Protein AF-A0AAU9WSI0-F1 (afdb_monomer)

Solvent-accessible surface area (backbone atoms only — not comparable to full-atom values): 12166 Å² total; per-residue (Å²): 135,87,62,70,48,33,40,44,35,42,26,40,16,12,36,28,76,71,55,95,61,91,94,54,92,32,68,66,32,18,22,2,7,27,40,29,28,35,43,75,50,60,86,68,52,50,42,41,36,36,59,6,25,37,6,35,54,41,93,90,38,64,55,23,16,7,0,14,4,9,26,40,35,25,38,77,86,71,47,74,46,38,22,18,2,0,5,3,5,22,18,55,43,56,65,90,55,75,32,12,16,9,25,67,46,50,45,16,22,26,20,42,36,88,70,66,32,44,27,9,55,95,22,26,20,2,32,40,65,35,71,46,4,0,0,0,0,1,2,36,74,28,49,14,31,55,18,43,59,98,60,97,65,48,4,24,22,0,26,4,52,78,68,69,11,42,32,5,50,62,39,17,2,36,25,2,0,0,0,18,15,67,91,71,32,1,6,0,0,0,0,14,29,0,0,0,0,5,3,31,64,50,77,63,14,14,0,0,0,0,0,6,42,72,76,36,47,86,66,52,71,40,50,48,44,95,53,78,37,50,28,48,75,46,75,49,72,73,84,86,70,78,89,70,88,79,81,67,87,55,80,50,81,54,95,90,54,78,49,39,52,49,57,57,74,80,83,80,79,79,79,85,74,84,80,91,131

Secondary structure (DSSP, 8-state):
-------------B-------TT-S----PPPPEEEEE----TT--EEEE------B-SS-TTBBPPPPPEEEEETTS-EEEEEPPPPPEES-SS--GGGSPPSSSSPP--B-SS-----STTPPP---STTPPPPPP-SSSPPPPPP-SSS---PPPPPGGGT-PPPTTTPPTTTPPPPPTTT-SPPPPPSSSPPPPPPSSSSEEPPPPP-EE-SEEEEEESS----B-------PPS----PPP-----EEPTTS-EEEE---------------

pLDDT: mean 72.71, std 23.63, range [22.66, 98.0]

Mean predicted aligned error: 11.78 Å

Foldseek 3Di:
DFDFFFFFWFWFQFFQDADDDPDAPDTTFAGKKTKGFTGGDDAQWKKKKAWKWAFYAFPVDRQWTWWIAKIFIAGPVRHTAKIIWIFWIWHQARDDDLQRWEAQALFWGQWFAVVTFGWDDPQQWGEEDEEQWAWWFHGQPAWTHWHDYPDDWTRFWFGHVVRQQHATPDGAIRNRTTHHTPPRAWYTWMYINIIWYTHGRDNTIITGIHYIDHPHHPMDMDIRDPDDTITDTDGDGDDDDPDDDDPDQDWDQDPPHGMTITGDDDDDDPDPDDDDD

Organism: NCBI:txid46732

Radius of gyration: 19.81 Å; Cα contacts (8 Å, |Δi|>4): 1250; chains: 1; bounding box: 53×43×70 Å

Sequence (277 aa):
MDCATHWRIQNRSNRSLRGYGEDSIIKNGGRGARMIGNFILTKDEIIHILVGQEGKKGKKNLKSAGGGGGTFVVRRNNTPLIIAGGGGGIKNMLEQHPGCDASINTTGNAGNNSPLGSGGIEGQGGLTNGVNSGGGGGGFHNNGHNATNSGKVKGEGGSGYLQGGKGGGFVGGFGGGGGLHFSNKGPGGGGGYTGGSGGANDDISCGGGGGSFNNGTNQQNECCYNSAGHGWILCSLPEPLRRYRYEDILIYRYTGGIFWRFLLRYLILPNLQEYFF

Structure (mmCIF, N/CA/C/O backbone):
data_AF-A0AAU9WSI0-F1
#
_entry.id   AF-A0AAU9WSI0-F1
#
loop_
_atom_site.group_PDB
_atom_site.id
_atom_site.type_symbol
_atom_site.label_atom_id
_atom_site.label_alt_id
_atom_site.label_comp_id
_atom_site.label_asym_id
_atom_site.label_entity_id
_atom_site.label_seq_id
_atom_site.pdbx_PDB_ins_code
_atom_site.Cartn_x
_atom_site.Cartn_y
_atom_site.Cartn_z
_atom_site.occupancy
_atom_site.B_iso_or_equiv
_atom_site.auth_seq_id
_atom_site.auth_comp_id
_atom_site.auth_asym_id
_atom_site.auth_atom_id
_atom_site.pdbx_PDB_model_num
ATOM 1 N N . MET A 1 1 ? -20.777 1.090 31.004 1.00 25.22 1 MET A N 1
ATOM 2 C CA . MET A 1 1 ? -19.926 -0.105 30.832 1.00 25.22 1 MET A CA 1
ATOM 3 C C . MET A 1 1 ? -19.024 0.176 29.650 1.00 25.22 1 MET A C 1
ATOM 5 O O . MET A 1 1 ? -19.501 0.137 28.523 1.00 25.22 1 MET A O 1
ATOM 9 N N . ASP A 1 2 ? -17.771 0.531 29.918 1.00 22.66 2 ASP A N 1
ATOM 10 C CA . ASP A 1 2 ? -16.770 0.777 28.881 1.00 22.66 2 ASP A CA 1
ATOM 11 C C . ASP A 1 2 ? -16.095 -0.549 28.533 1.00 22.66 2 ASP A C 1
ATOM 13 O O . ASP A 1 2 ? -15.274 -1.070 29.285 1.00 22.66 2 ASP A O 1
ATOM 17 N N . CYS A 1 3 ? -16.478 -1.144 27.407 1.00 24.44 3 CYS A N 1
ATOM 18 C CA . CYS A 1 3 ? -15.786 -2.311 26.876 1.00 24.44 3 CYS A CA 1
ATOM 19 C C . CYS A 1 3 ? -14.641 -1.828 25.978 1.00 24.44 3 CYS A C 1
ATOM 21 O O . CYS A 1 3 ? -14.849 -1.516 24.812 1.00 24.44 3 CYS A O 1
ATOM 23 N N . ALA A 1 4 ? -13.420 -1.764 26.508 1.00 28.06 4 ALA A N 1
ATOM 24 C CA . ALA A 1 4 ? -12.230 -1.515 25.699 1.00 28.06 4 ALA A CA 1
ATOM 25 C C . ALA A 1 4 ? -11.823 -2.799 24.948 1.00 28.06 4 ALA A C 1
ATOM 27 O O . ALA A 1 4 ? -11.097 -3.643 25.472 1.00 28.06 4 ALA A O 1
ATOM 28 N N . THR A 1 5 ? -12.293 -2.986 23.712 1.00 33.19 5 THR A N 1
ATOM 29 C CA . THR A 1 5 ? -11.752 -4.024 22.817 1.00 33.19 5 THR A CA 1
ATOM 30 C C . THR A 1 5 ? -10.449 -3.545 22.196 1.00 33.19 5 THR A C 1
ATOM 32 O O . THR A 1 5 ? -10.496 -2.757 21.260 1.00 33.19 5 THR A O 1
ATOM 35 N N . HIS A 1 6 ? -9.301 -4.033 22.656 1.00 37.91 6 HIS A N 1
ATOM 36 C CA . HIS A 1 6 ? -8.021 -3.749 22.007 1.00 37.91 6 HIS A CA 1
ATOM 37 C C . HIS A 1 6 ? -7.872 -4.533 20.687 1.00 37.91 6 HIS A C 1
ATOM 39 O O . HIS A 1 6 ? -8.210 -5.711 20.621 1.00 37.91 6 HIS A O 1
ATOM 45 N N . TRP A 1 7 ? -7.373 -3.888 19.622 1.00 31.52 7 TRP A N 1
ATOM 46 C CA . TRP A 1 7 ? -7.234 -4.490 18.286 1.00 31.52 7 TRP A CA 1
ATOM 47 C C . TRP A 1 7 ? -5.774 -4.596 17.868 1.00 31.52 7 TRP A C 1
ATOM 49 O O . TRP A 1 7 ? -5.214 -3.653 17.325 1.00 31.52 7 TRP A O 1
ATOM 59 N N . ARG A 1 8 ? -5.165 -5.773 18.026 1.00 33.34 8 ARG A N 1
ATOM 60 C CA . ARG A 1 8 ? -3.784 -6.013 17.584 1.00 33.34 8 ARG A CA 1
ATOM 61 C C . ARG A 1 8 ? -3.671 -6.272 16.080 1.00 33.34 8 ARG A C 1
ATOM 63 O O . ARG A 1 8 ? -3.317 -7.373 15.673 1.00 33.34 8 ARG A O 1
ATOM 70 N N . ILE A 1 9 ? -3.916 -5.270 15.249 1.00 35.50 9 ILE A N 1
ATOM 71 C CA . ILE A 1 9 ? -3.770 -5.420 13.795 1.00 35.50 9 ILE A CA 1
ATOM 72 C C . ILE A 1 9 ? -2.287 -5.653 13.463 1.00 35.50 9 ILE A C 1
ATOM 74 O O . ILE A 1 9 ? -1.405 -5.112 14.116 1.00 35.50 9 ILE A O 1
ATOM 78 N N . GLN A 1 10 ? -1.996 -6.552 12.523 1.00 33.53 10 GLN A N 1
ATOM 79 C CA . GLN A 1 10 ? -0.633 -6.858 12.084 1.00 33.53 10 GLN A CA 1
ATOM 80 C C . GLN A 1 10 ? -0.646 -7.018 10.573 1.00 33.53 10 GLN A C 1
ATOM 82 O O . GLN A 1 10 ? -0.883 -8.111 10.076 1.00 33.53 10 GLN A O 1
ATOM 87 N N . ASN A 1 11 ? -0.368 -5.956 9.825 1.00 33.88 11 ASN A N 1
ATOM 88 C CA . ASN A 1 11 ? -0.139 -6.126 8.398 1.00 33.88 11 ASN A CA 1
ATOM 89 C C . ASN A 1 11 ? 1.245 -6.772 8.191 1.00 33.88 11 ASN A C 1
ATOM 91 O O . ASN A 1 11 ? 2.261 -6.161 8.509 1.00 33.88 11 ASN A O 1
ATOM 95 N N . ARG A 1 12 ? 1.312 -8.001 7.665 1.00 39.56 12 ARG A N 1
ATOM 96 C CA . ARG A 1 12 ? 2.507 -8.462 6.929 1.00 39.56 12 ARG A CA 1
ATOM 97 C C . ARG A 1 12 ? 2.264 -8.115 5.469 1.00 39.56 12 ARG A C 1
ATOM 99 O O . ARG A 1 12 ? 1.808 -8.951 4.708 1.00 39.56 12 ARG A O 1
ATOM 106 N N . SER A 1 13 ? 2.499 -6.877 5.076 1.00 32.50 13 SER A N 1
ATOM 107 C CA . SER A 1 13 ? 2.570 -6.573 3.649 1.00 32.50 13 SER A CA 1
ATOM 108 C C . SER A 1 13 ? 3.966 -6.970 3.186 1.00 32.50 13 SER A C 1
ATOM 110 O O . SER A 1 13 ? 4.935 -6.456 3.742 1.00 32.50 13 SER A O 1
ATOM 112 N N . ASN A 1 14 ? 4.120 -7.934 2.269 1.00 39.75 14 ASN A N 1
ATOM 113 C CA . ASN A 1 14 ? 5.463 -8.261 1.800 1.00 39.75 14 ASN A CA 1
ATOM 114 C C . ASN A 1 14 ? 5.584 -9.087 0.519 1.00 39.75 14 ASN A C 1
ATOM 116 O O . ASN A 1 14 ? 4.785 -9.968 0.234 1.00 39.75 14 ASN A O 1
ATOM 120 N N . ARG A 1 15 ? 6.754 -8.909 -0.110 1.00 37.72 15 ARG A N 1
ATOM 121 C CA . ARG A 1 15 ? 7.290 -9.570 -1.312 1.00 37.72 15 ARG A CA 1
ATOM 122 C C . ARG A 1 15 ? 6.514 -9.309 -2.597 1.00 37.72 15 ARG A C 1
ATOM 124 O O . ARG A 1 15 ? 5.392 -9.739 -2.748 1.00 37.72 15 ARG A O 1
ATOM 131 N N . SER A 1 16 ? 7.215 -8.817 -3.614 1.00 32.31 16 SER A N 1
ATOM 132 C CA . SER A 1 16 ? 7.015 -9.378 -4.952 1.00 32.31 16 SER A CA 1
ATOM 133 C C . SER A 1 16 ? 7.877 -10.643 -5.090 1.00 32.31 16 SER A C 1
ATOM 135 O O . SER A 1 16 ? 9.082 -10.614 -4.829 1.00 32.31 16 SER A O 1
ATOM 137 N N . LEU A 1 17 ? 7.271 -11.793 -5.400 1.00 33.19 17 LEU A N 1
ATOM 138 C CA . LEU A 1 17 ? 7.888 -13.126 -5.288 1.00 33.19 17 LEU A CA 1
ATOM 139 C C . LEU A 1 17 ? 8.879 -13.489 -6.413 1.00 33.19 17 LEU A C 1
ATOM 141 O O . LEU A 1 17 ? 8.464 -13.711 -7.540 1.00 33.19 17 LEU A O 1
ATOM 145 N N . ARG A 1 18 ? 10.168 -13.643 -6.049 1.00 31.59 18 ARG A N 1
ATOM 146 C CA . ARG A 1 18 ? 11.207 -14.608 -6.524 1.00 31.59 18 ARG A CA 1
ATOM 147 C C . ARG A 1 18 ? 11.538 -14.715 -8.015 1.00 31.59 18 ARG A C 1
ATOM 149 O O . ARG A 1 18 ? 10.704 -14.996 -8.861 1.00 31.59 18 ARG A O 1
ATOM 156 N N . GLY A 1 19 ? 12.785 -14.406 -8.364 1.00 29.72 19 GLY A N 1
ATOM 157 C CA . GLY A 1 19 ? 13.346 -14.575 -9.705 1.00 29.72 19 GLY A CA 1
ATOM 158 C C . GLY A 1 19 ? 14.610 -15.390 -9.535 1.00 29.72 19 GLY A C 1
ATOM 159 O O . GLY A 1 19 ? 15.471 -14.998 -8.751 1.00 29.72 19 GLY A O 1
ATOM 160 N N . TYR A 1 20 ? 14.670 -16.549 -10.177 1.00 31.88 20 TYR A N 1
ATOM 161 C CA . TYR A 1 20 ? 15.921 -17.276 -10.304 1.00 31.88 20 TYR A CA 1
ATOM 162 C C . TYR A 1 20 ? 16.778 -16.539 -11.333 1.00 31.88 20 TYR A C 1
ATOM 164 O O . TYR A 1 20 ? 16.345 -16.288 -12.456 1.00 31.88 20 TYR A O 1
ATOM 172 N N . GLY A 1 21 ? 17.958 -16.144 -10.884 1.00 31.64 21 GLY A N 1
ATOM 173 C CA . GLY A 1 21 ? 19.071 -15.625 -11.655 1.00 31.64 21 GLY A CA 1
ATOM 174 C C . GLY A 1 21 ? 20.268 -15.732 -10.724 1.00 31.64 21 GLY A C 1
ATOM 175 O O . GLY A 1 21 ? 20.229 -15.171 -9.624 1.00 31.64 21 GLY A O 1
ATOM 176 N N . GLU A 1 22 ? 21.240 -16.553 -11.104 1.00 35.00 22 GLU A N 1
ATOM 177 C CA . GLU A 1 22 ? 22.555 -16.589 -10.469 1.00 35.00 22 GLU A CA 1
ATOM 178 C C . GLU A 1 22 ? 23.096 -15.142 -10.412 1.00 35.00 22 GLU A C 1
ATOM 180 O O . GLU A 1 22 ? 22.828 -14.340 -11.307 1.00 35.00 22 GLU A O 1
ATOM 185 N N . ASP A 1 23 ? 23.741 -14.788 -9.299 1.00 35.47 23 ASP A N 1
ATOM 186 C CA . ASP A 1 23 ? 24.490 -13.533 -9.085 1.00 35.47 23 ASP A CA 1
ATOM 187 C C . ASP A 1 23 ? 23.764 -12.258 -8.596 1.00 35.47 23 ASP A C 1
ATOM 189 O O . ASP A 1 23 ? 24.295 -11.160 -8.728 1.00 35.47 23 ASP A O 1
ATOM 193 N N . SER A 1 24 ? 22.609 -12.347 -7.919 1.00 35.53 24 SER A N 1
ATOM 194 C CA . SER A 1 24 ? 22.076 -11.200 -7.140 1.00 35.53 24 SER A CA 1
ATOM 195 C C . SER A 1 24 ? 21.839 -11.543 -5.665 1.00 35.53 24 SER A C 1
ATOM 197 O O . SER A 1 24 ? 21.075 -12.452 -5.321 1.00 35.53 24 SER A O 1
ATOM 199 N N . ILE A 1 25 ? 22.520 -10.806 -4.780 1.00 39.56 25 ILE A N 1
ATOM 200 C CA . ILE A 1 25 ? 22.520 -11.012 -3.322 1.00 39.56 25 ILE A CA 1
ATOM 201 C C . ILE A 1 25 ? 21.231 -10.449 -2.682 1.00 39.56 25 ILE A C 1
ATOM 203 O O . ILE A 1 25 ? 20.829 -10.920 -1.617 1.00 39.56 25 ILE A O 1
ATOM 207 N N . ILE A 1 26 ? 20.479 -9.565 -3.362 1.00 45.97 26 ILE A N 1
ATOM 208 C CA . ILE A 1 26 ? 19.154 -9.093 -2.912 1.00 45.97 26 ILE A CA 1
ATOM 209 C C . ILE A 1 26 ? 18.047 -9.461 -3.913 1.00 45.97 26 ILE A C 1
ATOM 211 O O . ILE A 1 26 ? 18.008 -9.014 -5.050 1.00 45.97 26 ILE A O 1
ATOM 215 N N . LYS A 1 27 ? 17.125 -10.328 -3.464 1.00 52.38 27 LYS A N 1
ATOM 216 C CA . LYS A 1 27 ? 16.109 -11.014 -4.296 1.00 52.38 27 LYS A CA 1
ATOM 217 C C . LYS A 1 27 ? 14.672 -10.491 -4.129 1.00 52.38 27 LYS A C 1
ATOM 219 O O . LYS A 1 27 ? 13.739 -11.148 -4.602 1.00 52.38 27 LYS A O 1
ATOM 224 N N . ASN A 1 28 ? 14.451 -9.387 -3.409 1.00 64.81 28 ASN A N 1
ATOM 225 C CA . ASN A 1 28 ? 13.117 -9.003 -2.927 1.00 64.81 28 ASN A CA 1
ATOM 226 C C . ASN A 1 28 ? 12.724 -7.567 -3.301 1.00 64.81 28 ASN A C 1
ATOM 228 O O . ASN A 1 28 ? 13.567 -6.685 -3.403 1.00 64.81 28 ASN A O 1
ATOM 232 N N . GLY A 1 29 ? 11.414 -7.361 -3.485 1.00 76.19 29 GLY A N 1
ATOM 233 C CA . GLY A 1 29 ? 10.817 -6.030 -3.579 1.00 76.19 29 GLY A CA 1
ATOM 234 C C . GLY A 1 29 ? 10.889 -5.247 -2.265 1.00 76.19 29 GLY A C 1
ATOM 235 O O . GLY A 1 29 ? 11.328 -5.776 -1.242 1.00 76.19 29 GLY A O 1
ATOM 236 N N . GLY A 1 30 ? 10.393 -4.011 -2.283 1.00 86.62 30 GLY A N 1
ATOM 237 C CA . GLY A 1 30 ? 10.164 -3.233 -1.073 1.00 86.62 30 GLY A CA 1
ATOM 238 C C . GLY A 1 30 ? 9.329 -4.006 -0.054 1.00 86.62 30 GLY A C 1
ATOM 239 O O . GLY A 1 30 ? 8.414 -4.759 -0.409 1.00 86.62 30 GLY A O 1
ATOM 240 N N . ARG A 1 31 ? 9.663 -3.838 1.220 1.00 87.00 31 ARG A N 1
ATOM 241 C CA . ARG A 1 31 ? 8.999 -4.494 2.345 1.00 87.00 31 ARG A CA 1
ATOM 242 C C . ARG A 1 31 ? 7.848 -3.644 2.863 1.00 87.00 31 ARG A C 1
ATOM 244 O O . ARG A 1 31 ? 7.941 -2.423 2.852 1.00 87.00 31 ARG A O 1
ATOM 251 N N . GLY A 1 32 ? 6.765 -4.258 3.322 1.00 87.12 32 GLY A N 1
ATOM 252 C CA . GLY A 1 32 ? 5.660 -3.524 3.940 1.00 87.12 32 GLY A CA 1
ATOM 253 C C . GLY A 1 32 ? 5.901 -3.194 5.411 1.00 87.12 32 GLY A C 1
ATOM 254 O O . GLY A 1 32 ? 6.866 -3.648 6.030 1.00 87.12 32 GLY A O 1
ATOM 255 N N . ALA A 1 33 ? 4.999 -2.396 5.977 1.00 88.25 33 ALA A N 1
ATOM 256 C CA . ALA A 1 33 ? 5.041 -2.003 7.381 1.00 88.25 33 ALA A CA 1
ATOM 257 C C . ALA A 1 33 ? 4.171 -2.926 8.238 1.00 88.25 33 ALA A C 1
ATOM 259 O O . ALA A 1 33 ? 3.131 -3.416 7.790 1.00 88.25 33 ALA A O 1
ATOM 260 N N . ARG A 1 34 ? 4.568 -3.103 9.498 1.00 85.75 34 ARG A N 1
ATOM 261 C CA . ARG A 1 34 ? 3.787 -3.748 10.552 1.00 85.75 34 ARG A CA 1
ATOM 262 C C . ARG A 1 34 ? 3.400 -2.683 11.570 1.00 85.75 34 ARG A C 1
ATOM 264 O O . ARG A 1 34 ? 4.261 -2.104 12.220 1.00 85.75 34 ARG A O 1
ATOM 271 N N . MET A 1 35 ? 2.102 -2.443 11.713 1.00 83.75 35 MET A N 1
ATOM 272 C CA . MET A 1 35 ? 1.561 -1.437 12.631 1.00 83.75 35 MET A CA 1
ATOM 273 C C . MET A 1 35 ? 0.715 -2.144 13.672 1.00 83.75 35 MET A C 1
ATOM 275 O O . MET A 1 35 ? -0.192 -2.873 13.284 1.00 83.75 35 MET A O 1
ATOM 279 N N . ILE A 1 36 ? 0.995 -1.922 14.953 1.00 82.25 36 ILE A N 1
ATOM 280 C CA . ILE A 1 36 ? 0.223 -2.454 16.080 1.00 82.25 36 ILE A CA 1
ATOM 281 C C . ILE A 1 36 ? -0.223 -1.284 16.942 1.00 82.25 36 ILE A C 1
ATOM 283 O O . ILE A 1 36 ? 0.580 -0.405 17.239 1.00 82.25 36 ILE A O 1
ATOM 287 N N . GLY A 1 37 ? -1.474 -1.291 17.385 1.00 81.25 37 GLY A N 1
ATOM 288 C CA . GLY A 1 37 ? -1.989 -0.318 18.337 1.00 81.25 37 GLY A CA 1
ATOM 289 C C . GLY A 1 37 ? -3.170 -0.876 19.114 1.00 81.25 37 GLY A C 1
ATOM 290 O O . GLY A 1 37 ? -3.724 -1.917 18.780 1.00 81.25 37 GLY A O 1
ATOM 291 N N . ASN A 1 38 ? -3.548 -0.164 20.157 1.00 78.75 38 ASN A N 1
ATOM 292 C CA . ASN A 1 38 ? -4.674 -0.458 21.017 1.00 78.75 38 ASN A CA 1
ATOM 293 C C . ASN A 1 38 ? -5.808 0.517 20.691 1.00 78.75 38 ASN A C 1
ATOM 295 O O . ASN A 1 38 ? -5.595 1.723 20.612 1.00 78.75 38 ASN A O 1
ATOM 299 N N . PHE A 1 39 ? -7.016 -0.005 20.498 1.00 80.81 39 PHE A N 1
ATOM 300 C CA . PHE A 1 39 ? -8.184 0.779 20.100 1.00 80.81 39 PHE A CA 1
ATOM 301 C C . PHE A 1 39 ? -9.311 0.550 21.097 1.00 80.81 39 PHE A C 1
ATOM 303 O O . PHE A 1 39 ? -9.318 -0.458 21.791 1.00 80.81 39 PHE A O 1
ATOM 310 N N . ILE A 1 40 ? -10.247 1.487 21.178 1.00 80.06 40 ILE A N 1
ATOM 311 C CA . ILE A 1 40 ? -11.506 1.312 21.900 1.00 80.06 40 ILE A CA 1
ATOM 312 C C . ILE A 1 40 ? -12.585 1.279 20.830 1.00 80.06 40 ILE A C 1
ATOM 314 O O . ILE A 1 40 ? -12.687 2.234 20.054 1.00 80.06 40 ILE A O 1
ATOM 318 N N . LEU A 1 41 ? -13.343 0.184 20.775 1.00 75.88 41 LEU A N 1
ATOM 319 C CA . LEU A 1 41 ? -14.527 0.092 19.932 1.00 75.88 41 LEU A CA 1
ATOM 320 C C . LEU A 1 41 ? -15.760 -0.118 20.789 1.00 75.88 41 LEU A C 1
ATOM 322 O O . LEU A 1 41 ? -15.698 -0.733 21.854 1.00 75.88 41 LEU A O 1
ATOM 326 N N . THR A 1 42 ? -16.888 0.363 20.295 1.00 77.56 42 THR A N 1
ATOM 327 C CA . THR A 1 42 ? -18.176 0.137 20.936 1.00 77.56 42 THR A CA 1
ATOM 328 C C . THR A 1 42 ? -18.837 -1.128 20.397 1.00 77.56 42 THR A C 1
ATOM 330 O O . THR A 1 42 ? -18.543 -1.622 19.305 1.00 77.56 42 THR A O 1
ATOM 333 N N . LYS A 1 43 ? -19.737 -1.701 21.201 1.00 73.81 43 LYS A N 1
ATOM 334 C CA . LYS A 1 43 ? -20.575 -2.818 20.760 1.00 73.81 43 LYS A CA 1
ATOM 335 C C . LYS A 1 43 ? -21.335 -2.421 19.487 1.00 73.81 43 LYS A C 1
ATOM 337 O O . LYS A 1 43 ? -21.803 -1.292 19.375 1.00 73.81 43 LYS A O 1
ATOM 342 N N . ASP A 1 44 ? -21.443 -3.366 18.552 1.00 77.19 44 ASP A N 1
ATOM 343 C CA . ASP A 1 44 ? -22.093 -3.192 17.248 1.00 77.19 44 ASP A CA 1
ATOM 344 C C . ASP A 1 44 ? -21.437 -2.128 16.327 1.00 77.19 44 ASP A C 1
ATOM 346 O O . ASP A 1 44 ? -21.973 -1.818 15.258 1.00 77.19 44 ASP A O 1
ATOM 350 N N . GLU A 1 45 ? -20.249 -1.608 16.676 1.00 79.31 45 GLU A N 1
ATOM 351 C CA . GLU A 1 45 ? -19.465 -0.737 15.795 1.00 79.31 45 GLU A CA 1
ATOM 352 C C . GLU A 1 45 ? -19.040 -1.488 14.523 1.00 79.31 45 GLU A C 1
ATOM 354 O O . GLU A 1 45 ? -18.516 -2.604 14.567 1.00 79.31 45 GLU A O 1
ATOM 359 N N . ILE A 1 46 ? -19.259 -0.863 13.361 1.00 81.69 46 ILE A N 1
ATOM 360 C CA . ILE A 1 46 ? -18.913 -1.447 12.061 1.00 81.69 46 ILE A CA 1
ATOM 361 C C . ILE A 1 46 ? -17.513 -0.997 11.651 1.00 81.69 46 ILE A C 1
ATOM 363 O O . ILE A 1 46 ? -17.271 0.190 11.403 1.00 81.69 46 ILE A O 1
ATOM 367 N N . ILE A 1 47 ? -16.633 -1.983 11.484 1.00 84.38 47 ILE A N 1
ATOM 368 C CA . ILE A 1 47 ? -15.277 -1.813 10.969 1.00 84.38 47 ILE A CA 1
ATOM 369 C C . ILE A 1 47 ? -15.178 -2.396 9.559 1.00 84.38 47 ILE A C 1
ATOM 371 O O . ILE A 1 47 ? -15.585 -3.532 9.297 1.00 84.38 47 ILE A O 1
ATOM 375 N N . HIS A 1 48 ? -14.625 -1.600 8.651 1.00 86.44 48 HIS A N 1
ATOM 376 C CA . HIS A 1 48 ? -14.263 -1.998 7.303 1.00 86.44 48 HIS A CA 1
ATOM 377 C C . HIS A 1 48 ? -12.804 -2.422 7.266 1.00 86.44 48 HIS A C 1
ATOM 379 O O . HIS A 1 48 ? -11.919 -1.725 7.772 1.00 86.44 48 HIS A O 1
ATOM 385 N N . ILE A 1 49 ? -12.569 -3.564 6.631 1.00 85.81 49 ILE A N 1
ATOM 386 C CA . ILE A 1 49 ? -11.233 -4.100 6.445 1.00 85.81 49 ILE A CA 1
ATOM 387 C C . ILE A 1 49 ? -10.974 -4.331 4.964 1.00 85.81 49 ILE A C 1
ATOM 389 O O . ILE A 1 49 ? -11.750 -5.000 4.275 1.00 85.81 49 ILE A O 1
ATOM 393 N N . LEU A 1 50 ? -9.827 -3.830 4.514 1.00 88.19 50 LEU A N 1
ATOM 394 C CA . LEU A 1 50 ? -9.253 -4.114 3.208 1.00 88.19 50 LEU A CA 1
ATOM 395 C C . LEU A 1 50 ? -7.868 -4.711 3.425 1.00 88.19 50 LEU A C 1
ATOM 397 O O . LEU A 1 50 ? -7.007 -4.076 4.027 1.00 88.19 50 LEU A O 1
ATOM 401 N N . VAL A 1 51 ? -7.655 -5.930 2.937 1.00 87.62 51 VAL A N 1
ATOM 402 C CA . VAL A 1 51 ? -6.380 -6.636 3.096 1.00 87.62 51 VAL A CA 1
ATOM 403 C C . VAL A 1 51 ? -5.542 -6.489 1.836 1.00 87.62 51 VAL A C 1
ATOM 405 O O . VAL A 1 5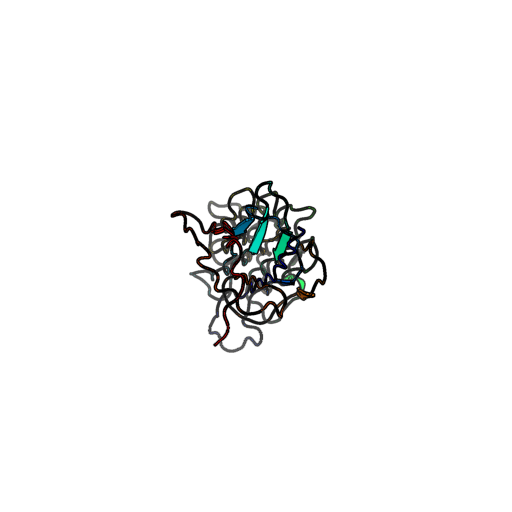1 ? -5.946 -6.949 0.769 1.00 87.62 51 VAL A O 1
ATOM 408 N N . GLY A 1 52 ? -4.378 -5.855 1.970 1.00 86.88 52 GLY A N 1
ATOM 409 C CA . GLY A 1 52 ? -3.456 -5.633 0.866 1.00 86.88 52 GLY A CA 1
ATOM 410 C C . GLY A 1 52 ? -2.881 -6.942 0.329 1.00 86.88 52 GLY A C 1
ATOM 411 O O . GLY A 1 52 ? -2.592 -7.868 1.082 1.00 86.88 52 GLY A O 1
ATOM 412 N N . GLN A 1 53 ? -2.693 -7.034 -0.981 1.00 85.75 53 GLN A N 1
ATOM 413 C CA . GLN A 1 53 ? -2.022 -8.154 -1.631 1.00 85.75 53 GLN A CA 1
ATOM 414 C C . GLN A 1 53 ? -0.619 -7.754 -2.085 1.00 85.75 53 GLN A C 1
ATOM 416 O O . GLN A 1 53 ? -0.354 -6.589 -2.391 1.00 85.75 53 GLN A O 1
ATOM 421 N N . GLU A 1 54 ? 0.265 -8.747 -2.192 1.00 82.88 54 GLU A N 1
ATOM 422 C CA . GLU A 1 54 ? 1.537 -8.586 -2.888 1.00 82.88 54 GLU A CA 1
ATOM 423 C C . GLU A 1 54 ? 1.358 -8.127 -4.343 1.00 82.88 54 GLU A C 1
ATOM 425 O O . GLU A 1 54 ? 0.440 -8.551 -5.054 1.00 82.88 54 GLU A O 1
ATOM 430 N N . GLY A 1 55 ? 2.277 -7.270 -4.792 1.00 82.56 55 GLY A N 1
ATOM 431 C CA . GLY A 1 55 ? 2.450 -6.965 -6.207 1.00 82.56 55 GLY A CA 1
ATOM 432 C C . GLY A 1 55 ? 3.123 -8.138 -6.915 1.00 82.56 55 GLY A C 1
ATOM 433 O O . GLY A 1 55 ? 4.039 -8.767 -6.377 1.00 82.56 55 GLY A O 1
ATOM 434 N N . LYS A 1 56 ? 2.694 -8.459 -8.137 1.00 82.62 56 LYS A N 1
ATOM 435 C CA . LYS A 1 56 ? 3.250 -9.606 -8.877 1.00 82.62 56 LYS A CA 1
ATOM 436 C C . LYS A 1 56 ? 4.440 -9.185 -9.736 1.00 82.62 56 LYS A C 1
ATOM 438 O O . LYS A 1 56 ? 4.831 -8.021 -9.789 1.00 82.62 56 LYS A O 1
ATOM 443 N N . LYS A 1 57 ? 5.033 -10.158 -10.414 1.00 77.88 57 LYS A N 1
ATOM 444 C CA . LYS A 1 57 ? 6.134 -9.930 -11.346 1.00 77.88 57 LYS A CA 1
ATOM 445 C C . LYS A 1 57 ? 5.658 -9.648 -12.753 1.00 77.88 57 LYS A 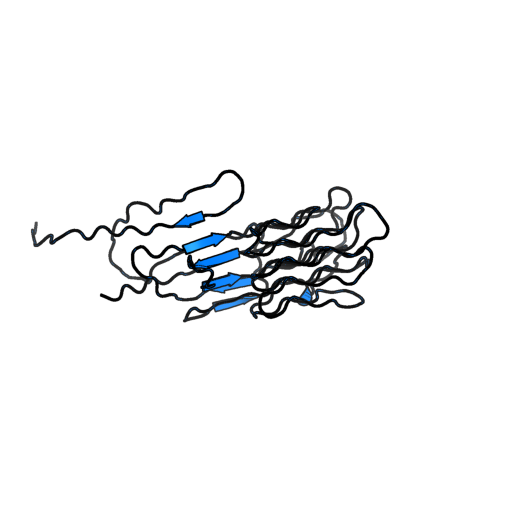C 1
ATOM 447 O O . LYS A 1 57 ? 4.616 -10.148 -13.177 1.00 77.88 57 LYS A O 1
ATOM 452 N N . GLY A 1 58 ? 6.471 -8.909 -13.500 1.00 72.38 58 GLY A N 1
ATOM 453 C CA . GLY A 1 58 ? 6.311 -8.797 -14.941 1.00 72.38 58 GLY A CA 1
ATOM 454 C C . GLY A 1 58 ? 6.369 -10.175 -15.607 1.00 72.38 58 GLY A C 1
ATOM 455 O O . GLY A 1 58 ? 7.267 -10.969 -15.342 1.00 72.38 58 GLY A O 1
ATOM 456 N N . LYS A 1 59 ? 5.417 -10.466 -16.502 1.00 67.38 59 LYS A N 1
ATOM 457 C CA . LYS A 1 59 ? 5.362 -11.752 -17.226 1.00 67.38 59 LYS A CA 1
ATOM 458 C C . LYS A 1 59 ? 6.525 -11.948 -18.210 1.00 67.38 59 LYS A C 1
ATOM 460 O O . LYS A 1 59 ? 6.869 -13.082 -18.509 1.00 67.38 59 LYS A O 1
ATOM 465 N N . LYS A 1 60 ? 7.089 -10.855 -18.743 1.00 65.38 60 LYS A N 1
ATOM 466 C CA . LYS A 1 60 ? 8.162 -10.878 -19.756 1.00 65.38 60 LYS A CA 1
ATOM 467 C C . LYS A 1 60 ? 9.570 -10.761 -19.163 1.00 65.38 60 LYS A C 1
ATOM 469 O O . LYS A 1 60 ? 10.519 -11.195 -19.797 1.00 65.38 60 LYS A O 1
ATOM 474 N N . ASN A 1 61 ? 9.714 -10.176 -17.975 1.00 63.91 61 ASN A N 1
ATOM 475 C CA . ASN A 1 61 ? 10.977 -10.106 -17.249 1.00 63.91 61 ASN A CA 1
ATOM 476 C C . ASN A 1 61 ? 10.701 -10.271 -15.752 1.00 63.91 61 ASN A C 1
ATOM 478 O O . ASN A 1 61 ? 9.999 -9.465 -15.140 1.00 63.91 61 ASN A O 1
ATOM 482 N N . LEU A 1 62 ? 11.285 -11.317 -15.169 1.00 66.06 62 LEU A N 1
ATOM 483 C CA . LEU A 1 62 ? 11.122 -11.677 -13.760 1.00 66.06 62 LEU A CA 1
ATOM 484 C C . LEU A 1 62 ? 11.897 -10.753 -12.807 1.00 66.06 62 LEU A C 1
ATOM 486 O O . LEU A 1 62 ? 11.801 -10.927 -11.588 1.00 66.06 62 LEU A O 1
ATOM 490 N N . LYS A 1 63 ? 12.661 -9.792 -13.340 1.00 74.94 63 LYS A N 1
ATOM 491 C CA . LYS A 1 63 ? 13.434 -8.804 -12.579 1.00 74.94 63 LYS A CA 1
ATOM 492 C C . LYS A 1 63 ? 12.673 -7.500 -12.311 1.00 74.94 63 LYS A C 1
ATOM 494 O O . LYS A 1 63 ? 13.214 -6.637 -11.626 1.00 74.94 63 LYS A O 1
ATOM 499 N N . SER A 1 64 ? 11.435 -7.370 -12.805 1.00 82.12 64 SER A N 1
ATOM 500 C CA . SER A 1 64 ? 10.565 -6.212 -12.558 1.00 82.12 64 SER A CA 1
ATOM 501 C C . SER A 1 64 ? 9.269 -6.598 -11.841 1.00 82.12 64 SER A C 1
ATOM 503 O O . SER A 1 64 ? 8.700 -7.665 -12.096 1.00 82.12 64 SER A O 1
ATOM 505 N N . ALA A 1 65 ? 8.775 -5.717 -10.973 1.00 87.12 65 ALA A N 1
ATOM 506 C CA . ALA A 1 65 ? 7.592 -5.953 -10.150 1.00 87.12 65 ALA A CA 1
ATOM 507 C C . ALA A 1 65 ? 6.716 -4.705 -9.961 1.00 87.12 65 ALA A C 1
ATOM 509 O O . ALA A 1 65 ? 7.206 -3.575 -9.945 1.00 87.12 65 ALA A O 1
ATOM 510 N N . GLY A 1 66 ? 5.416 -4.936 -9.771 1.00 90.00 66 GLY A N 1
ATOM 511 C CA . GLY A 1 66 ? 4.480 -3.928 -9.267 1.00 90.00 66 GLY A CA 1
ATOM 512 C C . GLY A 1 66 ? 4.603 -3.755 -7.751 1.00 90.00 66 GLY A C 1
ATOM 513 O O . GLY A 1 66 ? 5.178 -4.606 -7.066 1.00 90.00 66 GLY A O 1
ATOM 514 N N . GLY A 1 67 ? 4.058 -2.660 -7.228 1.00 92.19 67 GLY A N 1
ATOM 515 C CA . GLY A 1 67 ? 4.032 -2.400 -5.790 1.00 92.19 67 GLY A CA 1
ATOM 516 C C . GLY A 1 67 ? 3.001 -3.262 -5.062 1.00 92.19 67 GLY A C 1
ATOM 517 O O . GLY A 1 67 ? 1.969 -3.638 -5.627 1.00 92.19 67 GLY A O 1
ATOM 518 N N . GLY A 1 68 ? 3.276 -3.580 -3.798 1.00 92.06 68 GLY A N 1
ATOM 519 C CA . GLY A 1 68 ? 2.306 -4.197 -2.893 1.00 92.06 68 GLY A CA 1
ATOM 520 C C . GLY A 1 68 ? 1.262 -3.186 -2.423 1.00 92.06 68 GLY A C 1
ATOM 521 O O . GLY A 1 68 ? 1.532 -1.986 -2.352 1.00 92.06 68 GLY A O 1
ATOM 522 N N . GLY A 1 69 ? 0.058 -3.653 -2.104 1.00 92.81 69 GLY A N 1
ATOM 523 C CA . GLY A 1 69 ? -0.977 -2.784 -1.547 1.00 92.81 69 GLY A CA 1
ATOM 524 C C . GLY A 1 69 ? -0.918 -2.665 -0.025 1.00 92.81 69 GLY A C 1
ATOM 525 O O . GLY A 1 69 ? -0.372 -3.522 0.672 1.00 92.81 69 GLY A O 1
ATOM 526 N N . GLY A 1 70 ? -1.504 -1.585 0.485 1.00 92.12 70 GLY A N 1
ATOM 527 C CA . GLY A 1 70 ? -1.697 -1.365 1.912 1.00 92.12 70 GLY A CA 1
ATOM 528 C C . GLY A 1 70 ? -2.836 -2.212 2.481 1.00 92.12 70 GLY A C 1
ATOM 529 O O . GLY A 1 70 ? -3.739 -2.639 1.760 1.00 92.12 70 GLY A O 1
ATOM 530 N N . THR A 1 71 ? -2.807 -2.429 3.794 1.00 90.19 71 THR A N 1
ATOM 531 C CA . THR A 1 71 ? -3.917 -3.040 4.546 1.00 90.19 71 THR A CA 1
ATOM 532 C C . THR A 1 71 ? -4.531 -1.986 5.442 1.00 90.19 71 THR A C 1
ATOM 534 O O . THR A 1 71 ? -3.810 -1.275 6.143 1.00 90.19 71 THR A O 1
ATOM 537 N N . PHE A 1 72 ? -5.856 -1.906 5.423 1.00 91.69 72 PHE A N 1
ATOM 538 C CA . PHE A 1 72 ? -6.629 -0.826 6.012 1.00 91.69 72 PHE A CA 1
ATOM 539 C C . PHE A 1 72 ? -7.634 -1.386 7.007 1.00 91.69 72 PHE A C 1
ATOM 541 O O . PHE A 1 72 ? -8.375 -2.320 6.688 1.00 91.69 72 PHE A O 1
ATOM 548 N N . VAL A 1 73 ? -7.691 -0.767 8.182 1.00 90.06 73 VAL A N 1
ATOM 549 C CA . VAL A 1 73 ? -8.775 -0.933 9.148 1.00 90.06 73 VAL A CA 1
ATOM 550 C C . VAL A 1 73 ? -9.356 0.434 9.439 1.00 90.06 73 VAL A C 1
ATOM 552 O O . VAL A 1 73 ? -8.672 1.341 9.923 1.00 90.06 73 VAL A O 1
ATOM 555 N N . VAL A 1 74 ? -10.623 0.593 9.086 1.00 91.31 74 VAL A N 1
ATOM 556 C CA . VAL A 1 74 ? -11.272 1.897 8.981 1.00 91.31 74 VAL A CA 1
ATOM 557 C C . VAL A 1 74 ? -12.676 1.776 9.546 1.00 91.31 74 VAL A C 1
ATOM 559 O O . VAL A 1 74 ? -13.374 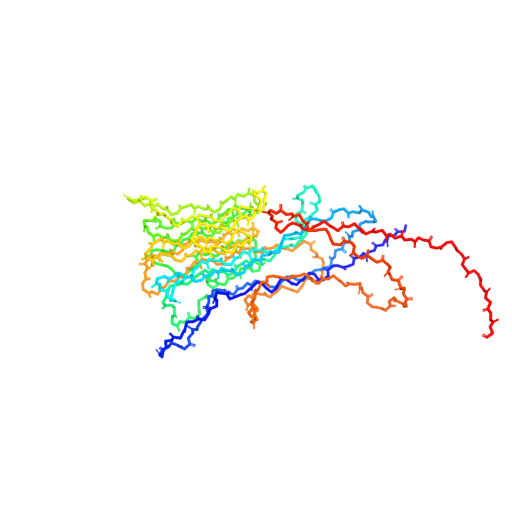0.794 9.300 1.00 91.31 74 VAL A O 1
ATOM 562 N N . ARG A 1 75 ? -13.117 2.776 10.300 1.00 90.69 75 ARG A N 1
ATOM 563 C CA . ARG A 1 75 ? -14.508 2.861 10.748 1.00 90.69 75 ARG A CA 1
ATOM 564 C C . ARG A 1 75 ? -15.447 3.094 9.564 1.00 90.69 75 ARG A C 1
ATOM 566 O O . ARG A 1 75 ? -15.045 3.613 8.522 1.00 90.69 75 ARG A O 1
ATOM 573 N N . ARG A 1 76 ? -16.732 2.780 9.742 1.00 90.19 76 ARG A N 1
ATOM 574 C CA . ARG A 1 76 ? -17.778 2.985 8.720 1.00 90.19 76 ARG A CA 1
ATOM 575 C C . ARG A 1 76 ? -17.815 4.402 8.129 1.00 90.19 76 ARG A C 1
ATOM 577 O O . ARG A 1 76 ? -18.138 4.555 6.958 1.00 90.19 76 ARG A O 1
ATOM 584 N N . ASN A 1 77 ? -17.493 5.422 8.920 1.00 92.19 77 ASN A N 1
ATOM 585 C CA . ASN A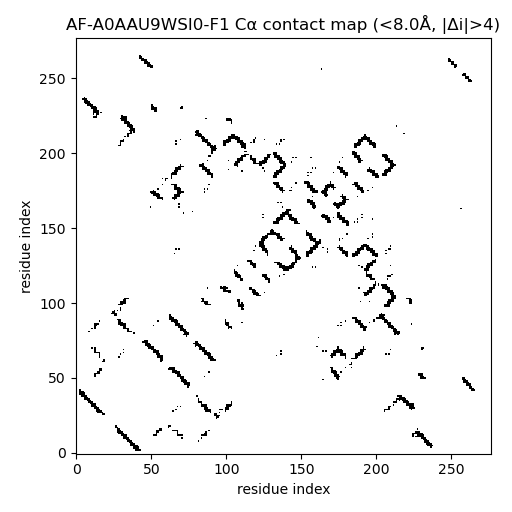 1 77 ? -17.463 6.830 8.512 1.00 92.19 77 ASN A CA 1
ATOM 586 C C . ASN A 1 77 ? -16.150 7.242 7.811 1.00 92.19 77 ASN A C 1
ATOM 588 O O . ASN A 1 77 ? -15.830 8.426 7.771 1.00 92.19 77 ASN A O 1
ATOM 592 N N . ASN A 1 78 ? -15.368 6.283 7.305 1.00 93.38 78 ASN A N 1
ATOM 593 C CA . ASN A 1 78 ? -14.062 6.509 6.685 1.00 93.38 78 ASN A CA 1
ATOM 594 C C . ASN A 1 78 ? -13.021 7.153 7.617 1.00 93.38 78 ASN A C 1
ATOM 596 O O . ASN A 1 78 ? -12.076 7.778 7.151 1.00 93.38 78 ASN A O 1
ATOM 600 N N . THR A 1 79 ? -13.149 6.988 8.936 1.00 94.56 79 THR A N 1
ATOM 601 C CA . THR A 1 79 ? -12.078 7.363 9.868 1.00 94.56 79 THR A CA 1
ATOM 602 C C . THR A 1 79 ? -11.075 6.211 9.997 1.00 94.56 79 THR A C 1
ATOM 604 O O . THR A 1 79 ? -11.460 5.135 10.474 1.00 94.56 79 THR A O 1
ATOM 607 N N . PRO A 1 80 ? -9.804 6.383 9.586 1.00 93.88 80 PRO A N 1
ATOM 608 C CA . PRO A 1 80 ? -8.804 5.330 9.704 1.00 93.88 80 PRO A CA 1
ATOM 609 C C . PRO A 1 80 ? -8.488 5.045 11.178 1.00 93.88 80 PRO A C 1
ATOM 611 O O . PRO A 1 80 ? -8.312 5.962 11.979 1.00 93.88 80 PRO A O 1
ATOM 614 N N . LEU A 1 81 ? -8.420 3.763 11.539 1.00 90.44 81 LEU A N 1
ATOM 615 C CA . LEU A 1 81 ? -7.897 3.319 12.835 1.00 90.44 81 LEU A CA 1
ATOM 616 C C . LEU A 1 81 ? -6.401 3.065 12.711 1.00 90.44 81 LEU A C 1
ATOM 618 O O . LEU A 1 81 ? -5.581 3.656 13.413 1.00 90.44 81 LEU A O 1
ATOM 622 N N . ILE A 1 82 ? -6.064 2.189 11.769 1.00 91.81 82 ILE A N 1
ATOM 623 C CA . ILE A 1 82 ? -4.701 1.766 11.502 1.00 91.81 82 ILE A CA 1
ATOM 624 C C . ILE A 1 82 ? -4.591 1.281 10.064 1.00 91.81 82 ILE A C 1
ATOM 626 O O . ILE A 1 82 ? -5.471 0.601 9.530 1.00 91.81 82 ILE A O 1
ATOM 630 N N . ILE A 1 83 ? -3.503 1.673 9.424 1.00 94.44 83 ILE A N 1
ATOM 631 C CA . ILE A 1 83 ? -3.181 1.355 8.044 1.00 94.44 83 ILE A CA 1
ATOM 632 C C . ILE A 1 83 ? -1.698 1.042 8.014 1.00 94.44 83 ILE A C 1
ATOM 634 O O . ILE A 1 83 ? -0.901 1.832 8.514 1.00 94.44 83 ILE A O 1
ATOM 638 N N . ALA A 1 84 ? -1.316 -0.073 7.405 1.00 92.62 84 ALA A N 1
ATOM 639 C CA . ALA A 1 84 ? 0.093 -0.323 7.139 1.00 92.62 84 ALA A CA 1
ATOM 640 C C . ALA A 1 84 ? 0.380 -0.273 5.645 1.00 92.62 84 ALA A C 1
ATOM 642 O O . ALA A 1 84 ? -0.324 -0.909 4.852 1.00 92.62 84 ALA A O 1
ATOM 643 N N . GLY A 1 85 ? 1.439 0.451 5.301 1.00 94.44 85 GLY A N 1
ATOM 644 C CA . GLY A 1 85 ? 1.894 0.651 3.938 1.00 94.44 85 GLY A CA 1
ATOM 645 C C . GLY A 1 85 ? 2.385 -0.627 3.252 1.00 94.44 85 GLY A C 1
ATOM 646 O O . GLY A 1 85 ? 2.944 -1.548 3.856 1.00 94.44 85 GLY A O 1
ATOM 647 N N . GLY A 1 86 ? 2.162 -0.644 1.946 1.00 92.69 86 GLY A N 1
ATOM 648 C CA . GLY A 1 86 ? 2.691 -1.552 0.945 1.00 92.69 86 GLY A CA 1
ATOM 649 C C . GLY A 1 86 ? 4.146 -1.247 0.608 1.00 92.69 86 GLY A C 1
ATOM 650 O O . GLY A 1 86 ? 4.530 -0.083 0.537 1.00 92.69 86 GLY A O 1
ATOM 651 N N . GLY A 1 87 ? 4.954 -2.274 0.360 1.00 91.75 87 GLY A N 1
ATOM 652 C CA . GLY A 1 87 ? 6.287 -2.079 -0.209 1.00 91.75 87 GLY A CA 1
ATOM 653 C C . GLY A 1 87 ? 6.235 -1.724 -1.700 1.00 91.75 87 GLY A C 1
ATOM 654 O O . GLY A 1 87 ? 5.331 -2.156 -2.421 1.00 91.75 87 GLY A O 1
ATOM 655 N N . GLY A 1 88 ? 7.203 -0.945 -2.172 1.00 91.69 88 GLY A N 1
ATOM 656 C CA . GLY A 1 88 ? 7.369 -0.615 -3.584 1.00 91.69 88 GLY A CA 1
ATOM 657 C C . GLY A 1 88 ? 7.859 -1.797 -4.426 1.00 91.69 88 GLY A C 1
ATOM 658 O O . GLY A 1 88 ? 8.512 -2.726 -3.946 1.00 91.69 88 GLY A O 1
ATOM 659 N N . GLY A 1 89 ? 7.536 -1.771 -5.714 1.00 90.00 89 GLY A N 1
ATOM 660 C CA . GLY A 1 89 ? 8.068 -2.692 -6.711 1.00 90.00 89 GLY A CA 1
ATOM 661 C C . GLY A 1 89 ? 9.542 -2.414 -7.001 1.00 90.00 89 GLY A C 1
ATOM 662 O O . GLY A 1 89 ? 10.083 -1.377 -6.624 1.00 90.00 89 GLY A O 1
ATOM 663 N N . ILE A 1 90 ? 10.195 -3.321 -7.722 1.00 87.38 90 ILE A N 1
ATOM 664 C CA . ILE A 1 90 ? 11.626 -3.230 -8.047 1.00 87.38 90 ILE A CA 1
ATOM 665 C C . ILE A 1 90 ? 11.883 -3.462 -9.529 1.00 87.38 90 ILE A C 1
ATOM 667 O O . ILE A 1 90 ? 11.077 -4.119 -10.189 1.00 87.38 90 ILE A O 1
ATOM 671 N N . LYS A 1 91 ? 13.016 -2.966 -10.024 1.00 85.62 91 LYS A N 1
ATOM 672 C CA . LYS A 1 91 ? 13.620 -3.315 -11.308 1.00 85.62 91 LYS A CA 1
ATOM 673 C C . LYS A 1 91 ? 15.107 -3.589 -11.086 1.00 85.62 91 LYS A C 1
ATOM 675 O O . LYS A 1 91 ? 15.828 -2.696 -10.657 1.00 85.62 91 LYS A O 1
ATOM 680 N N . ASN A 1 92 ? 15.539 -4.822 -11.379 1.00 78.81 92 ASN A N 1
ATOM 681 C CA . ASN A 1 92 ? 16.957 -5.228 -11.410 1.00 78.81 92 ASN A CA 1
ATOM 682 C C . ASN A 1 92 ? 17.753 -4.876 -10.126 1.00 78.81 92 ASN A C 1
ATOM 684 O O . ASN A 1 92 ? 18.960 -4.666 -10.163 1.00 78.81 92 ASN A O 1
ATOM 688 N N . MET A 1 93 ? 17.071 -4.816 -8.981 1.00 75.25 93 MET A N 1
ATOM 689 C CA . MET A 1 93 ? 17.677 -4.412 -7.715 1.00 75.25 93 MET A CA 1
ATOM 690 C C . MET A 1 93 ? 18.729 -5.416 -7.244 1.00 75.25 93 MET A C 1
ATOM 692 O O . MET A 1 93 ? 18.453 -6.612 -7.164 1.00 75.25 93 MET A O 1
ATOM 696 N N . LEU A 1 94 ? 19.917 -4.901 -6.924 1.00 70.81 94 LEU A N 1
ATOM 697 C CA . LEU A 1 94 ? 21.046 -5.667 -6.388 1.00 70.81 94 LEU A CA 1
ATOM 698 C C . LEU A 1 94 ? 21.183 -5.509 -4.873 1.00 70.81 94 LEU A C 1
ATOM 700 O O . LEU A 1 94 ? 21.720 -6.402 -4.219 1.00 70.81 94 LEU A O 1
ATOM 704 N N . GLU A 1 95 ? 20.646 -4.414 -4.327 1.00 74.12 95 GLU A N 1
ATOM 705 C CA . GLU A 1 95 ? 20.665 -4.078 -2.907 1.00 74.12 95 GLU A CA 1
ATOM 706 C C . GLU A 1 95 ? 19.291 -3.589 -2.424 1.00 74.12 95 GLU A C 1
ATOM 708 O O . GLU A 1 95 ? 18.465 -3.157 -3.223 1.00 74.12 95 GLU A O 1
ATOM 713 N N . GLN A 1 96 ? 19.012 -3.663 -1.119 1.00 79.25 96 GLN A N 1
ATOM 714 C CA . GLN A 1 96 ? 17.765 -3.167 -0.538 1.00 79.25 96 GLN A CA 1
ATOM 715 C C . GLN A 1 96 ? 17.914 -1.676 -0.248 1.00 79.25 96 GLN A C 1
ATOM 717 O O . GLN A 1 96 ? 18.782 -1.290 0.531 1.00 79.25 96 GLN A O 1
ATOM 722 N N . HIS A 1 97 ? 17.014 -0.852 -0.783 1.00 85.69 97 HIS A N 1
ATOM 723 C CA . HIS A 1 97 ? 16.974 0.567 -0.440 1.00 85.69 97 HIS A CA 1
ATOM 724 C C . HIS A 1 97 ? 15.793 0.871 0.495 1.00 85.69 97 HIS A C 1
ATOM 726 O O . HIS A 1 97 ? 14.661 0.489 0.183 1.00 85.69 97 HIS A O 1
ATOM 732 N N . PRO A 1 98 ? 16.010 1.606 1.604 1.00 86.62 98 PRO A N 1
ATOM 733 C CA . PRO A 1 98 ? 14.943 1.982 2.536 1.00 86.62 98 PRO A CA 1
ATOM 734 C C . PRO A 1 98 ? 13.786 2.733 1.871 1.00 86.62 98 PRO A C 1
ATOM 736 O O . PRO A 1 98 ? 12.637 2.570 2.266 1.00 86.62 98 PRO A O 1
ATOM 739 N N . GLY A 1 99 ? 14.069 3.503 0.814 1.00 90.19 99 GLY A N 1
ATOM 740 C CA . GLY A 1 99 ? 13.044 4.201 0.038 1.00 90.19 99 GLY A CA 1
ATOM 741 C C . GLY A 1 99 ? 12.040 3.264 -0.642 1.00 90.19 99 GLY A C 1
ATOM 742 O O . GLY A 1 99 ? 10.913 3.678 -0.897 1.00 90.19 99 GLY A O 1
ATOM 743 N N . CYS A 1 100 ? 12.407 2.007 -0.909 1.00 90.25 100 CYS A N 1
ATOM 744 C CA . CYS A 1 100 ? 11.495 1.013 -1.477 1.00 90.25 100 CYS A CA 1
ATOM 745 C C . CYS A 1 100 ? 10.538 0.438 -0.434 1.00 90.25 100 CYS A C 1
ATOM 747 O O . CYS A 1 100 ? 9.462 -0.053 -0.772 1.00 90.25 100 CYS A O 1
ATOM 749 N N . ASP A 1 101 ? 10.942 0.443 0.831 1.00 91.25 101 ASP A N 1
ATOM 750 C CA . ASP A 1 101 ? 10.141 -0.113 1.903 1.00 91.25 101 ASP A CA 1
ATOM 751 C C . ASP A 1 101 ? 9.021 0.853 2.299 1.00 91.25 101 ASP A C 1
ATOM 753 O O . ASP A 1 101 ? 9.088 2.056 2.046 1.00 91.25 101 ASP A O 1
ATOM 757 N N . ALA A 1 102 ? 7.964 0.326 2.904 1.00 91.50 102 ALA A N 1
ATOM 758 C CA . ALA A 1 102 ? 6.889 1.119 3.467 1.00 91.50 102 ALA A CA 1
ATOM 759 C C . ALA A 1 102 ? 7.390 1.968 4.637 1.00 91.50 102 ALA A C 1
ATOM 761 O O . ALA A 1 102 ? 8.215 1.543 5.451 1.00 91.50 102 ALA A O 1
ATOM 762 N N . SER A 1 103 ? 6.818 3.157 4.750 1.00 93.50 103 SER A N 1
ATOM 763 C CA . SER A 1 103 ? 7.077 4.085 5.840 1.00 93.50 103 SER A CA 1
ATOM 764 C C . SER A 1 103 ? 6.143 3.785 7.011 1.00 93.50 103 SER A C 1
ATOM 766 O O . SER A 1 103 ? 4.959 3.515 6.809 1.00 93.50 103 SER A O 1
ATOM 768 N N . ILE A 1 104 ? 6.654 3.844 8.245 1.00 92.56 104 ILE A N 1
ATOM 769 C CA . ILE A 1 104 ? 5.810 3.840 9.460 1.00 92.56 104 ILE A CA 1
ATOM 770 C C . ILE A 1 104 ? 5.114 5.187 9.686 1.00 92.56 104 ILE A C 1
ATOM 772 O O . ILE A 1 104 ? 4.175 5.261 10.474 1.00 92.56 104 ILE A O 1
ATOM 776 N N . ASN A 1 105 ? 5.554 6.230 8.981 1.00 94.56 105 ASN A N 1
ATOM 777 C CA . ASN A 1 105 ? 4.965 7.560 9.026 1.00 94.56 105 ASN A CA 1
ATOM 778 C C . ASN A 1 105 ? 3.855 7.695 7.981 1.00 94.56 105 ASN A C 1
ATOM 780 O O . ASN A 1 105 ? 3.731 6.887 7.061 1.00 94.56 105 ASN A O 1
ATOM 784 N N . THR A 1 106 ? 3.091 8.778 8.084 1.00 95.50 106 THR A N 1
ATOM 785 C CA . THR A 1 106 ? 1.972 9.092 7.187 1.00 95.50 106 THR A CA 1
ATOM 786 C C . THR A 1 106 ? 2.381 9.456 5.768 1.00 95.50 106 THR A C 1
ATOM 788 O O . THR A 1 106 ? 1.522 9.473 4.890 1.00 95.50 106 THR A O 1
ATOM 791 N N . THR A 1 107 ? 3.660 9.709 5.515 1.00 95.50 107 THR A N 1
ATOM 792 C CA . THR A 1 107 ? 4.187 10.060 4.193 1.00 95.50 107 THR A CA 1
ATOM 793 C C . THR A 1 107 ? 4.793 8.838 3.512 1.00 95.50 107 THR A C 1
ATOM 795 O O . THR A 1 107 ? 5.562 8.094 4.128 1.00 95.50 107 THR A O 1
ATOM 798 N N . GLY A 1 108 ? 4.442 8.644 2.242 1.00 94.44 108 GLY A N 1
ATOM 799 C CA . GLY A 1 108 ? 4.990 7.595 1.394 1.00 94.44 108 GLY A CA 1
ATOM 800 C C . GLY A 1 108 ? 6.397 7.948 0.930 1.00 94.44 108 GLY A C 1
ATOM 801 O O . GLY A 1 108 ? 6.783 9.113 0.864 1.00 94.44 108 GLY A O 1
ATOM 802 N N . ASN A 1 109 ? 7.170 6.934 0.574 1.00 94.88 109 ASN A N 1
ATOM 803 C CA . ASN A 1 109 ? 8.545 7.114 0.143 1.00 94.88 109 ASN A CA 1
ATOM 804 C C . ASN A 1 109 ? 8.643 7.435 -1.359 1.00 94.88 109 ASN A C 1
ATOM 806 O O . ASN A 1 109 ? 7.744 7.150 -2.156 1.00 94.88 109 ASN A O 1
ATOM 810 N N . ALA A 1 110 ? 9.778 8.017 -1.744 1.00 92.69 110 ALA A N 1
ATOM 811 C CA . ALA A 1 110 ? 10.137 8.351 -3.124 1.00 92.69 110 ALA A CA 1
ATOM 812 C C . ALA A 1 110 ? 10.643 7.152 -3.950 1.00 92.69 110 ALA A C 1
ATOM 814 O O . ALA A 1 110 ? 10.708 7.223 -5.180 1.00 92.69 110 ALA A O 1
ATOM 815 N N . GLY A 1 111 ? 11.024 6.058 -3.284 1.00 90.94 111 GLY A N 1
ATOM 816 C CA . GLY A 1 111 ? 11.746 4.949 -3.907 1.00 90.94 111 GLY A CA 1
ATOM 817 C C . GLY A 1 111 ? 13.238 5.234 -4.054 1.00 90.94 111 GLY A C 1
ATOM 818 O O . GLY A 1 111 ? 13.788 6.094 -3.370 1.00 90.94 111 GLY A O 1
ATOM 819 N N . ASN A 1 112 ? 13.882 4.492 -4.950 1.00 89.44 112 ASN A N 1
ATOM 820 C CA . ASN A 1 112 ? 15.275 4.667 -5.348 1.00 89.44 112 ASN A CA 1
ATOM 821 C C . ASN A 1 112 ? 15.292 4.829 -6.866 1.00 89.44 112 ASN A C 1
ATOM 823 O O . ASN A 1 112 ? 15.099 3.851 -7.586 1.00 89.44 112 ASN A O 1
ATOM 827 N N . ASN A 1 113 ? 15.396 6.070 -7.335 1.00 80.88 113 ASN A N 1
ATOM 828 C CA . ASN A 1 113 ? 15.188 6.455 -8.730 1.00 80.88 113 ASN A CA 1
ATOM 829 C C . ASN A 1 113 ? 16.064 7.664 -9.071 1.00 80.88 113 ASN A C 1
ATOM 831 O O . ASN A 1 113 ? 16.335 8.478 -8.187 1.00 80.88 113 ASN A O 1
ATOM 835 N N . SER A 1 114 ? 16.432 7.825 -10.344 1.00 75.19 114 SER A N 1
ATOM 836 C CA . SER A 1 114 ? 17.073 9.043 -10.843 1.00 75.19 114 SER A CA 1
ATOM 837 C C . SER A 1 114 ? 16.271 9.614 -12.023 1.00 75.19 114 SER A C 1
ATOM 839 O O . SER A 1 114 ? 16.301 9.045 -13.111 1.00 75.19 114 SER A O 1
ATOM 841 N N . PRO A 1 115 ? 15.523 10.721 -11.851 1.00 72.88 115 PRO A N 1
ATOM 842 C CA . PRO A 1 115 ? 15.342 11.508 -10.626 1.00 72.88 115 PRO A CA 1
ATOM 843 C C . PRO A 1 115 ? 14.476 10.795 -9.569 1.00 72.88 115 PRO A C 1
ATOM 845 O O . PRO A 1 115 ? 13.701 9.893 -9.897 1.00 72.88 115 PRO A O 1
ATOM 848 N N . LEU A 1 116 ? 14.572 11.232 -8.305 1.00 71.12 116 LEU A N 1
ATOM 849 C CA . LEU A 1 116 ? 13.735 10.755 -7.191 1.00 71.12 116 LEU A CA 1
ATOM 850 C C . LEU A 1 116 ? 12.320 11.310 -7.271 1.00 71.12 116 LEU A C 1
ATOM 852 O O . LEU A 1 116 ? 12.118 12.467 -7.644 1.00 71.12 116 LEU A O 1
ATOM 856 N N . GLY A 1 117 ? 11.328 10.463 -6.996 1.00 74.56 117 GLY A N 1
ATOM 857 C CA . GLY A 1 117 ? 9.928 10.873 -7.042 1.00 74.56 117 GLY A CA 1
ATOM 858 C C . GLY A 1 117 ? 9.454 11.436 -5.725 1.00 74.56 117 GLY A C 1
ATOM 859 O O . GLY A 1 117 ? 10.235 11.604 -4.795 1.00 74.56 117 GLY A O 1
ATOM 860 N N . SER A 1 118 ? 8.158 11.701 -5.631 1.00 84.56 118 SER A N 1
ATOM 861 C CA . SER A 1 118 ? 7.536 12.030 -4.353 1.00 84.56 118 SER A CA 1
ATOM 862 C C . SER A 1 118 ? 6.473 10.998 -4.034 1.00 84.56 118 SER A C 1
ATOM 864 O O . SER A 1 118 ? 5.595 10.710 -4.854 1.00 84.56 118 SER A O 1
ATOM 866 N N . GLY A 1 119 ? 6.538 10.452 -2.823 1.00 87.50 119 GLY A N 1
ATOM 867 C CA . GLY A 1 119 ? 5.377 9.793 -2.249 1.00 87.50 119 GLY A CA 1
ATOM 868 C C . GLY A 1 119 ? 4.241 10.794 -2.038 1.00 87.50 119 GLY A C 1
ATOM 869 O O . GLY A 1 119 ? 4.422 12.012 -2.133 1.00 87.50 119 GLY A O 1
ATOM 870 N N . GLY A 1 120 ? 3.058 10.262 -1.769 1.00 90.62 120 GLY A N 1
ATOM 871 C CA . GLY A 1 120 ? 1.896 11.040 -1.386 1.00 90.62 120 GLY A CA 1
ATOM 872 C C . GLY A 1 120 ? 2.065 11.645 0.006 1.00 90.62 120 GLY A C 1
ATOM 873 O O . GLY A 1 120 ? 2.743 11.089 0.875 1.00 90.62 120 GLY A O 1
ATOM 874 N N . ILE A 1 121 ? 1.386 12.768 0.214 1.00 90.19 121 ILE A N 1
ATOM 875 C CA . ILE A 1 121 ? 1.238 13.464 1.496 1.00 90.19 121 ILE A CA 1
ATOM 876 C C . ILE A 1 121 ? -0.243 13.486 1.878 1.00 90.19 121 ILE A C 1
ATOM 878 O O . ILE A 1 121 ? -1.092 13.384 1.001 1.00 90.19 121 ILE A O 1
ATOM 882 N N . GLU A 1 122 ? -0.576 13.579 3.166 1.00 92.06 122 GLU A N 1
ATOM 883 C CA . GLU A 1 122 ? -1.959 13.839 3.626 1.00 92.06 122 GLU A CA 1
ATOM 884 C C . GLU A 1 122 ? -3.044 12.911 3.029 1.00 92.06 122 GLU A C 1
ATOM 886 O O . GLU A 1 122 ? -4.158 13.303 2.680 1.00 92.06 122 GLU A O 1
ATOM 891 N N . GLY A 1 123 ? -2.713 11.630 2.888 1.00 93.50 123 GLY A N 1
ATOM 892 C CA . GLY A 1 123 ? -3.619 10.624 2.341 1.00 93.50 123 GLY A CA 1
ATOM 893 C C . GLY A 1 123 ? -3.676 10.547 0.807 1.00 93.50 123 GLY A C 1
ATOM 894 O O . GLY A 1 123 ? -4.444 9.749 0.266 1.00 93.50 123 GLY A O 1
ATOM 895 N N . GLN A 1 124 ? -2.885 11.353 0.096 1.00 97.50 124 GLN A N 1
ATOM 896 C CA . GLN A 1 124 ? -2.801 11.349 -1.365 1.00 97.50 124 GLN A CA 1
ATOM 897 C C . GLN A 1 124 ? -2.068 10.113 -1.907 1.00 97.50 124 GLN A C 1
ATOM 899 O O . GLN A 1 124 ? -1.267 9.470 -1.218 1.00 97.50 124 GLN A O 1
ATOM 904 N N . GLY A 1 125 ? -2.343 9.778 -3.169 1.00 96.56 125 GLY A N 1
ATOM 905 C CA . GLY A 1 125 ? -1.578 8.780 -3.910 1.00 96.56 125 GLY A CA 1
ATOM 906 C C . GLY A 1 125 ? -0.158 9.256 -4.231 1.00 96.56 125 GLY A C 1
ATOM 907 O O . GLY A 1 125 ? 0.150 10.444 -4.164 1.00 96.56 125 GLY A O 1
ATOM 908 N N . GLY A 1 126 ? 0.718 8.316 -4.574 1.00 94.75 126 GLY A N 1
ATOM 909 C CA . GLY A 1 126 ? 2.094 8.607 -4.960 1.00 94.75 126 GLY A CA 1
ATOM 910 C C . GLY A 1 126 ? 2.190 9.193 -6.366 1.00 94.75 126 GLY A C 1
ATOM 911 O O . GLY A 1 126 ? 1.385 8.866 -7.247 1.00 94.75 126 GLY A O 1
ATOM 912 N N . LEU A 1 127 ? 3.199 10.037 -6.579 1.00 92.25 127 LEU A N 1
ATOM 913 C CA . LEU A 1 127 ? 3.501 10.619 -7.885 1.00 92.25 127 LEU A CA 1
ATOM 914 C C . LEU A 1 127 ? 4.321 9.652 -8.752 1.00 92.25 127 LEU A C 1
ATOM 916 O O . LEU A 1 127 ? 4.660 8.543 -8.342 1.00 92.25 127 LEU A O 1
ATOM 920 N N . THR A 1 128 ? 4.620 10.063 -9.983 1.00 85.81 128 THR A N 1
ATOM 921 C CA . THR A 1 128 ? 5.457 9.308 -10.926 1.00 85.81 128 THR A CA 1
ATOM 922 C C . THR A 1 128 ? 6.406 10.253 -11.647 1.00 85.81 128 THR A C 1
ATOM 924 O O . THR A 1 128 ? 5.986 11.337 -12.055 1.00 85.81 128 THR A O 1
ATOM 927 N N . ASN A 1 129 ? 7.636 9.819 -11.906 1.00 68.88 129 ASN A N 1
ATOM 928 C CA . ASN A 1 129 ? 8.694 10.668 -12.463 1.00 68.88 129 ASN A CA 1
ATOM 929 C C . ASN A 1 129 ? 8.806 10.669 -13.987 1.00 68.88 129 ASN A C 1
ATOM 931 O O . ASN A 1 129 ? 9.894 10.651 -14.555 1.00 68.88 129 ASN A O 1
ATOM 935 N N . GLY A 1 130 ? 7.667 10.729 -14.670 1.00 65.88 130 GLY A N 1
ATOM 936 C CA . GLY A 1 130 ? 7.641 10.950 -16.112 1.00 65.88 130 GLY A CA 1
ATOM 937 C C . GLY A 1 130 ? 7.659 9.672 -16.950 1.00 65.88 130 GLY A C 1
ATOM 938 O O . GLY A 1 130 ? 7.069 8.652 -16.577 1.00 65.88 130 GLY A O 1
ATOM 939 N N . VAL A 1 131 ? 8.259 9.766 -18.140 1.00 71.31 131 VAL A N 1
ATOM 940 C CA . VAL A 1 131 ? 8.005 8.839 -19.250 1.00 71.31 131 VAL A CA 1
ATOM 941 C C . VAL A 1 131 ? 8.507 7.434 -18.922 1.00 71.31 131 VAL A C 1
ATOM 943 O O . VAL A 1 131 ? 9.646 7.257 -18.507 1.00 71.31 131 VAL A O 1
ATOM 946 N N . ASN A 1 132 ? 7.677 6.416 -19.163 1.00 77.75 132 ASN A N 1
ATOM 947 C CA . ASN A 1 132 ? 8.014 5.000 -18.945 1.00 77.75 132 ASN A CA 1
ATOM 948 C C . ASN A 1 132 ? 8.240 4.565 -17.478 1.00 77.75 132 ASN A C 1
ATOM 950 O O . ASN A 1 132 ? 8.724 3.454 -17.239 1.00 77.75 132 ASN A O 1
ATOM 954 N N . SER A 1 133 ? 7.888 5.401 -16.501 1.00 86.81 133 SER A N 1
ATOM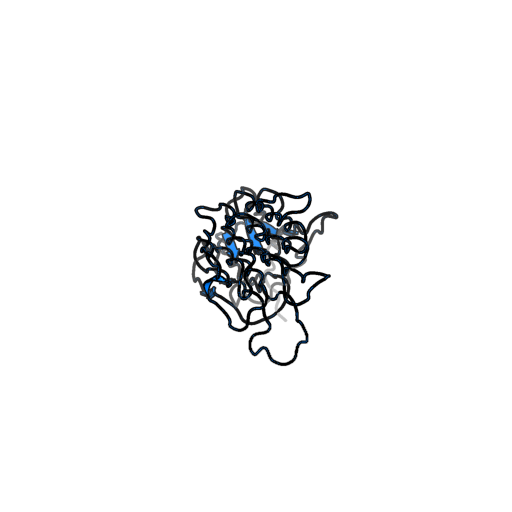 955 C CA . SER A 1 133 ? 7.885 5.017 -15.084 1.00 86.81 133 SER A CA 1
ATOM 956 C C . SER A 1 133 ? 6.753 4.033 -14.754 1.00 86.81 133 SER A C 1
ATOM 958 O O . SER A 1 133 ? 5.824 3.845 -15.546 1.00 86.81 133 SER A O 1
ATOM 960 N N . GLY A 1 134 ? 6.833 3.375 -13.598 1.00 90.31 134 GLY A N 1
ATOM 961 C CA . GLY A 1 134 ? 5.704 2.633 -13.039 1.00 90.31 134 GLY A CA 1
ATOM 962 C C . GLY A 1 134 ? 4.653 3.575 -12.455 1.00 90.31 134 GLY A C 1
ATOM 963 O O . GLY A 1 134 ? 4.903 4.761 -12.251 1.00 90.31 134 GLY A O 1
ATOM 964 N N . GLY A 1 135 ? 3.461 3.051 -12.188 1.00 93.12 135 GLY A N 1
ATOM 965 C CA . GLY A 1 135 ? 2.390 3.812 -11.552 1.00 93.12 135 GLY A CA 1
ATOM 966 C C . GLY A 1 135 ? 2.664 4.062 -10.070 1.00 93.12 135 GLY A C 1
ATOM 967 O O . GLY A 1 135 ? 3.272 3.230 -9.391 1.00 93.12 135 GLY A O 1
ATOM 968 N N . GLY A 1 136 ? 2.185 5.191 -9.556 1.00 95.00 136 GLY A N 1
ATOM 969 C CA . GLY A 1 136 ? 2.210 5.492 -8.128 1.00 95.00 136 GLY A CA 1
ATOM 970 C C . GLY A 1 136 ? 1.260 4.592 -7.336 1.00 95.00 136 GLY A C 1
ATOM 971 O O . GLY A 1 136 ? 0.274 4.072 -7.867 1.00 95.00 136 GLY A O 1
ATOM 972 N N . GLY A 1 137 ? 1.542 4.403 -6.050 1.00 96.69 137 GLY A N 1
ATOM 973 C CA . GLY A 1 137 ? 0.615 3.738 -5.138 1.00 96.69 137 GLY A CA 1
ATOM 974 C C . GLY A 1 137 ? -0.619 4.599 -4.851 1.00 96.69 137 GLY A C 1
ATOM 975 O O . GLY A 1 137 ? -0.545 5.824 -4.860 1.00 96.69 137 GLY A O 1
ATOM 976 N N . GLY A 1 138 ? -1.756 3.972 -4.582 1.00 97.62 138 GLY A N 1
ATOM 977 C CA . GLY A 1 138 ? -2.954 4.621 -4.059 1.00 97.62 138 GLY A CA 1
ATOM 978 C C . GLY A 1 138 ? -2.785 4.996 -2.589 1.00 97.62 138 GLY A C 1
ATOM 979 O O . GLY A 1 138 ? -2.186 4.248 -1.812 1.00 97.62 138 GLY A O 1
ATOM 980 N N . GLY A 1 139 ? -3.311 6.161 -2.222 1.00 97.75 139 GLY A N 1
ATOM 981 C CA . GLY A 1 139 ? -3.416 6.606 -0.838 1.00 97.75 139 GLY A CA 1
ATOM 982 C C . GLY A 1 139 ? -4.781 6.277 -0.238 1.00 97.75 139 GLY A C 1
ATOM 983 O O . GLY A 1 139 ? -5.595 5.548 -0.807 1.00 97.75 139 GLY A O 1
ATOM 984 N N . PHE A 1 140 ? -5.063 6.855 0.919 1.00 98.00 140 PHE A N 1
ATOM 985 C CA . PHE A 1 140 ? -6.357 6.745 1.566 1.00 98.00 140 PHE A CA 1
ATOM 986 C C . PHE A 1 140 ? -7.432 7.510 0.781 1.00 98.00 140 PHE A C 1
ATOM 988 O O . PHE A 1 140 ? -8.482 6.947 0.472 1.00 98.00 140 PHE A O 1
ATOM 995 N N . HIS A 1 141 ? -7.141 8.758 0.404 1.00 97.25 141 HIS A N 1
ATOM 996 C CA . HIS A 1 141 ? -8.093 9.675 -0.223 1.00 97.25 141 HIS A CA 1
ATOM 997 C C . HIS A 1 141 ? -8.136 9.561 -1.749 1.00 97.25 141 HIS A C 1
ATOM 999 O O . HIS A 1 141 ? -9.212 9.677 -2.338 1.00 97.25 141 HIS A O 1
ATOM 1005 N N . ASN A 1 142 ? -6.986 9.329 -2.389 1.00 96.69 142 ASN A N 1
ATOM 1006 C CA . ASN A 1 142 ? -6.838 9.472 -3.835 1.00 96.69 142 ASN A CA 1
ATOM 1007 C C . ASN A 1 142 ? -6.028 8.333 -4.466 1.00 96.69 142 ASN A C 1
ATOM 1009 O O . ASN A 1 142 ? -5.184 7.690 -3.836 1.00 96.69 142 ASN A O 1
ATOM 1013 N N . ASN A 1 143 ? -6.267 8.131 -5.761 1.00 97.31 143 ASN A N 1
ATOM 1014 C CA . ASN A 1 143 ? -5.506 7.205 -6.592 1.00 97.31 143 ASN A CA 1
ATOM 1015 C C . ASN A 1 143 ? -4.052 7.668 -6.756 1.00 97.31 143 ASN A C 1
ATOM 1017 O O . ASN A 1 143 ? -3.762 8.864 -6.748 1.00 97.31 143 ASN A O 1
ATOM 1021 N N . GLY A 1 144 ? -3.151 6.713 -6.972 1.00 95.75 144 GLY A N 1
ATOM 1022 C CA . GLY A 1 144 ? -1.795 6.985 -7.426 1.00 95.75 144 GLY A CA 1
ATOM 1023 C C . GLY A 1 144 ? -1.781 7.526 -8.850 1.00 95.75 144 GLY A C 1
ATOM 1024 O O . GLY A 1 144 ? -2.677 7.249 -9.654 1.00 95.75 144 GLY A O 1
ATOM 1025 N N . HIS A 1 145 ? -0.748 8.295 -9.181 1.00 93.44 145 HIS A N 1
ATOM 1026 C CA . HIS A 1 145 ? -0.599 8.829 -10.526 1.00 93.44 145 HIS A CA 1
ATOM 1027 C C . HIS A 1 145 ? -0.267 7.726 -11.532 1.00 93.44 145 HIS A C 1
ATOM 1029 O O . HIS A 1 145 ? 0.478 6.783 -11.256 1.00 93.44 145 HIS A O 1
ATOM 1035 N N . ASN A 1 146 ? -0.817 7.875 -12.733 1.00 91.25 146 ASN A N 1
ATOM 1036 C CA . ASN A 1 146 ? -0.386 7.094 -13.881 1.00 91.25 146 ASN A CA 1
ATOM 1037 C C . ASN A 1 146 ? 0.916 7.681 -14.423 1.00 91.25 146 ASN A C 1
ATOM 1039 O O . ASN A 1 146 ? 1.020 8.898 -14.575 1.00 91.25 146 ASN A O 1
ATOM 1043 N N . ALA A 1 147 ? 1.843 6.820 -14.824 1.00 85.75 147 ALA A N 1
ATOM 1044 C CA . ALA A 1 147 ? 3.014 7.240 -15.573 1.00 85.75 147 ALA A CA 1
ATOM 1045 C C . ALA A 1 147 ? 2.611 7.883 -16.907 1.00 85.75 147 ALA A C 1
ATOM 1047 O O . ALA A 1 147 ? 1.644 7.466 -17.557 1.00 85.75 147 ALA A O 1
ATOM 1048 N N . THR A 1 148 ? 3.374 8.875 -17.357 1.00 76.56 148 THR A N 1
ATOM 1049 C CA . THR A 1 148 ? 3.198 9.447 -18.694 1.00 76.56 148 THR A CA 1
ATOM 1050 C C . THR A 1 148 ? 3.825 8.517 -19.737 1.00 76.56 148 THR A C 1
ATOM 1052 O O . THR A 1 148 ? 4.823 7.837 -19.483 1.00 76.56 148 THR A O 1
ATOM 1055 N N . ASN A 1 149 ? 3.214 8.405 -20.918 1.00 66.69 149 ASN A N 1
ATOM 1056 C CA . ASN A 1 149 ? 3.772 7.601 -22.003 1.00 66.69 149 ASN A CA 1
ATOM 1057 C C . ASN A 1 149 ? 3.470 8.217 -23.373 1.00 66.69 149 ASN A C 1
ATOM 1059 O O . ASN A 1 149 ? 2.438 8.860 -23.541 1.00 66.69 149 ASN A O 1
ATOM 1063 N N . SER A 1 150 ? 4.338 7.953 -24.351 1.00 53.56 150 SER A N 1
ATOM 1064 C CA . SER A 1 150 ? 4.155 8.312 -25.767 1.00 53.56 150 SER A CA 1
ATOM 1065 C C . SER A 1 150 ? 3.380 7.239 -26.560 1.00 53.56 150 SER A C 1
ATOM 1067 O O . SER A 1 150 ? 3.164 7.395 -27.756 1.00 53.56 150 SER A O 1
ATOM 1069 N N . GLY A 1 151 ? 2.976 6.129 -25.919 1.00 56.72 151 GLY A N 1
ATOM 1070 C CA . GLY A 1 151 ? 2.284 4.987 -26.541 1.00 56.72 151 GLY A CA 1
ATOM 1071 C C . GLY A 1 151 ? 1.118 4.426 -25.707 1.00 56.72 151 GLY A C 1
ATOM 1072 O O . GLY A 1 151 ? 0.849 4.894 -24.604 1.00 56.72 151 GLY A O 1
ATOM 1073 N N . LYS A 1 152 ? 0.423 3.396 -26.226 1.00 58.09 152 LYS A N 1
ATOM 1074 C CA . LYS A 1 152 ? -0.898 2.927 -25.733 1.00 58.09 152 LYS A CA 1
ATOM 1075 C C . LYS A 1 152 ? -0.938 2.302 -24.323 1.00 58.09 152 LYS A C 1
ATOM 1077 O O . LYS A 1 152 ? -2.025 2.199 -23.768 1.00 58.09 152 LYS A O 1
ATOM 1082 N N . VAL A 1 153 ? 0.186 1.865 -23.743 1.00 67.25 153 VAL A N 1
ATOM 1083 C CA . VAL A 1 153 ? 0.200 1.113 -22.467 1.00 67.25 153 VAL A CA 1
ATOM 1084 C C . VAL A 1 153 ? 1.164 1.750 -21.465 1.00 67.25 153 VAL A C 1
ATOM 1086 O O . VAL A 1 153 ? 2.344 1.886 -21.775 1.00 67.25 153 VAL A O 1
ATOM 1089 N N . LYS A 1 154 ? 0.688 2.151 -20.280 1.00 76.50 154 LYS A N 1
ATOM 1090 C CA . LYS A 1 154 ? 1.447 2.911 -19.263 1.00 76.50 154 LYS A CA 1
ATOM 1091 C C . LYS A 1 154 ? 1.450 2.208 -17.902 1.00 76.50 154 LYS A C 1
ATOM 1093 O O . LYS A 1 154 ? 0.623 1.333 -17.670 1.00 76.50 154 LYS A O 1
ATOM 1098 N N . GLY A 1 155 ? 2.372 2.599 -17.019 1.00 84.12 155 GLY A N 1
ATOM 1099 C CA . GLY A 1 155 ? 2.311 2.226 -15.607 1.00 84.12 155 GLY A CA 1
ATOM 1100 C C . GLY A 1 155 ? 1.084 2.878 -14.979 1.00 84.12 155 GLY A C 1
ATOM 1101 O O . GLY A 1 155 ? 1.009 4.103 -14.893 1.00 84.12 155 GLY A O 1
ATOM 1102 N N . GLU A 1 156 ? 0.091 2.075 -14.619 1.00 91.94 156 GLU A N 1
ATOM 1103 C CA . GLU A 1 156 ? -1.156 2.579 -14.048 1.00 91.94 156 GLU A CA 1
ATOM 1104 C C . GLU A 1 156 ? -1.038 2.706 -12.531 1.00 91.94 156 GLU A C 1
ATOM 1106 O O . GLU A 1 156 ? -0.539 1.802 -11.858 1.00 91.94 156 GLU A O 1
ATOM 1111 N N . GLY A 1 157 ? -1.494 3.829 -11.987 1.00 93.69 157 GLY A N 1
ATOM 1112 C CA . GLY A 1 157 ? -1.521 4.051 -10.550 1.00 93.69 157 GLY A CA 1
ATOM 1113 C C . GLY A 1 157 ? -2.519 3.126 -9.854 1.00 93.69 157 GLY A C 1
ATOM 1114 O O . GLY A 1 157 ? -3.551 2.758 -10.419 1.00 93.69 157 GLY A O 1
ATOM 1115 N N . GLY A 1 158 ? -2.211 2.738 -8.619 1.00 96.25 158 GLY A N 1
ATOM 1116 C CA . GLY A 1 158 ? -3.152 2.003 -7.779 1.00 96.25 158 GLY A CA 1
ATOM 1117 C C . GLY A 1 158 ? -4.325 2.888 -7.359 1.00 96.25 158 GLY A C 1
ATOM 1118 O O . GLY A 1 158 ? -4.149 4.074 -7.084 1.00 96.25 158 GLY A O 1
ATOM 1119 N N . SER A 1 159 ? -5.530 2.328 -7.291 1.00 97.31 159 SER A N 1
ATOM 1120 C CA . SER A 1 159 ? -6.684 3.047 -6.754 1.00 97.31 159 SER A CA 1
ATOM 1121 C C . SER A 1 159 ? -6.545 3.240 -5.246 1.00 97.31 159 SER A C 1
ATOM 1123 O O . SER A 1 159 ? -6.082 2.337 -4.545 1.00 97.31 159 SER A O 1
ATOM 1125 N N . GLY A 1 160 ? -6.955 4.403 -4.742 1.00 96.25 160 GLY A N 1
ATOM 1126 C CA . GLY A 1 160 ? -6.949 4.678 -3.310 1.00 96.25 160 GLY A CA 1
ATOM 1127 C C . GLY A 1 160 ? -7.988 3.851 -2.553 1.00 96.25 160 GLY A C 1
ATOM 1128 O O . GLY A 1 160 ? -8.872 3.228 -3.155 1.00 96.25 160 GLY A O 1
ATOM 1129 N N . TYR A 1 161 ? -7.902 3.838 -1.221 1.00 96.88 161 TYR A N 1
ATOM 1130 C CA . TYR A 1 161 ? -8.826 3.080 -0.366 1.00 96.88 161 TYR A CA 1
ATOM 1131 C C . TYR A 1 161 ? -10.286 3.469 -0.626 1.00 96.88 161 TYR A C 1
ATOM 1133 O O . TYR A 1 161 ? -11.117 2.597 -0.892 1.00 96.88 161 TYR A O 1
ATOM 1141 N N . LEU A 1 162 ? -10.585 4.773 -0.647 1.00 96.06 162 LEU A N 1
ATOM 1142 C CA . LEU A 1 162 ? -11.935 5.283 -0.917 1.00 96.06 162 LEU A CA 1
ATOM 1143 C C . LEU A 1 162 ? -12.430 4.985 -2.343 1.00 96.06 162 LEU A C 1
ATOM 1145 O O . LEU A 1 162 ? -13.627 5.066 -2.602 1.00 96.06 162 LEU A O 1
ATOM 1149 N N . GLN A 1 163 ? -11.537 4.600 -3.259 1.00 96.62 163 GLN A N 1
ATOM 1150 C CA . GLN A 1 163 ? -11.859 4.183 -4.627 1.00 96.62 163 GLN A CA 1
ATOM 1151 C C . GLN A 1 163 ? -11.882 2.652 -4.796 1.00 96.62 163 GLN A C 1
ATOM 1153 O O . GLN A 1 163 ? -11.893 2.147 -5.918 1.00 96.62 163 GLN A O 1
ATOM 1158 N N . GLY A 1 164 ? -11.877 1.890 -3.700 1.00 93.19 164 GLY A N 1
ATOM 1159 C CA . GLY A 1 164 ? -11.964 0.429 -3.730 1.00 93.19 164 GLY A CA 1
ATOM 1160 C C . GLY A 1 164 ? -10.619 -0.299 -3.674 1.00 93.19 164 GLY A C 1
ATOM 1161 O O . GLY A 1 164 ? -10.601 -1.527 -3.715 1.00 93.19 164 GLY A O 1
ATOM 1162 N N . GLY A 1 165 ? -9.494 0.422 -3.598 1.00 93.75 165 GLY A N 1
ATOM 1163 C CA . GLY A 1 165 ? -8.164 -0.157 -3.383 1.00 93.75 165 GLY A CA 1
ATOM 1164 C C . GLY A 1 165 ? -7.676 -1.092 -4.494 1.00 93.75 165 GLY A C 1
ATOM 1165 O O . GLY A 1 165 ? -6.808 -1.931 -4.257 1.00 93.75 165 GLY A O 1
ATOM 1166 N N . LYS A 1 166 ? -8.224 -1.012 -5.709 1.00 96.19 166 LYS A N 1
ATOM 1167 C CA . LYS A 1 166 ? -7.763 -1.827 -6.840 1.00 96.19 166 LYS A CA 1
ATOM 1168 C C . LYS A 1 166 ? -6.271 -1.574 -7.112 1.00 96.19 166 LYS A C 1
ATOM 1170 O O . LYS A 1 166 ? -5.826 -0.433 -7.134 1.00 96.19 166 LYS A O 1
ATOM 1175 N N . GLY A 1 167 ? -5.498 -2.636 -7.336 1.00 92.94 167 GLY A N 1
ATOM 1176 C CA . GLY A 1 167 ? -4.110 -2.500 -7.782 1.00 92.94 167 GLY A CA 1
ATOM 1177 C C . GLY A 1 167 ? -4.021 -1.897 -9.187 1.00 92.94 167 GLY A C 1
ATOM 1178 O O . GLY A 1 167 ? -4.903 -2.120 -10.022 1.00 92.94 167 GLY A O 1
ATOM 1179 N N . GLY A 1 168 ? -2.957 -1.146 -9.447 1.00 90.38 168 GLY A N 1
ATOM 1180 C CA . GLY A 1 168 ? -2.658 -0.571 -10.751 1.00 90.38 168 GLY A CA 1
ATOM 1181 C C . GLY A 1 168 ? -2.488 -1.651 -11.819 1.00 90.38 168 GLY A C 1
ATOM 1182 O O . GLY A 1 168 ? -2.028 -2.768 -11.543 1.00 90.38 168 GLY A O 1
ATOM 1183 N N . GLY A 1 169 ? -2.885 -1.330 -13.050 1.00 82.88 169 GLY A N 1
ATOM 1184 C CA . GLY A 1 169 ? -2.729 -2.199 -14.212 1.00 82.88 169 GLY A CA 1
ATOM 1185 C C . GLY A 1 169 ? -1.303 -2.721 -14.368 1.00 82.88 169 GLY A C 1
ATOM 1186 O O . GLY A 1 169 ? -0.339 -2.058 -14.012 1.00 82.88 169 GLY A O 1
ATOM 1187 N N . PHE A 1 170 ? -1.172 -3.938 -14.901 1.00 78.00 170 PHE A N 1
ATOM 1188 C CA . PHE A 1 170 ? 0.094 -4.676 -14.929 1.00 78.00 170 PHE A CA 1
ATOM 1189 C C . PHE A 1 170 ? 0.658 -4.876 -13.516 1.00 78.00 170 PHE A C 1
ATOM 1191 O O . PHE A 1 170 ? 1.630 -4.253 -13.120 1.00 78.00 170 PHE A O 1
ATOM 1198 N N . VAL A 1 171 ? 0.053 -5.818 -12.788 1.00 85.94 171 VAL A N 1
ATOM 1199 C CA . VAL A 1 171 ? 0.577 -6.486 -11.579 1.00 85.94 171 VAL A CA 1
ATOM 1200 C C . VAL A 1 171 ? 0.681 -5.698 -10.267 1.00 85.94 171 VAL A C 1
ATOM 1202 O O . VAL A 1 171 ? 1.285 -6.209 -9.321 1.00 85.94 171 VAL A O 1
ATOM 1205 N N . GLY A 1 172 ? 0.042 -4.534 -10.147 1.00 89.25 172 GLY A N 1
ATOM 1206 C CA . GLY A 1 172 ? -0.125 -3.876 -8.850 1.00 89.25 172 GLY A CA 1
ATOM 1207 C C . GLY A 1 172 ? -0.940 -4.729 -7.867 1.00 89.25 172 GLY A C 1
ATOM 1208 O O . GLY A 1 172 ? -1.927 -5.370 -8.245 1.00 89.25 172 GLY A O 1
ATOM 1209 N N . GLY A 1 173 ? -0.522 -4.762 -6.603 1.00 90.94 173 GLY A N 1
ATOM 1210 C CA . GLY A 1 173 ? -1.236 -5.463 -5.537 1.00 90.94 173 GLY A CA 1
ATOM 1211 C C . GLY A 1 173 ? -2.556 -4.775 -5.173 1.00 90.94 173 GLY A C 1
ATOM 1212 O O . GLY A 1 173 ? -2.652 -3.549 -5.164 1.00 90.94 173 GLY A O 1
ATOM 1213 N N . PHE A 1 174 ? -3.590 -5.553 -4.845 1.00 93.12 174 PHE A N 1
ATOM 1214 C CA . PHE A 1 174 ? -4.808 -5.011 -4.225 1.00 93.12 174 PHE A CA 1
ATOM 1215 C C . PHE A 1 174 ? -4.465 -4.310 -2.901 1.00 93.12 174 PHE A C 1
ATOM 1217 O O . PHE A 1 174 ? -3.525 -4.722 -2.235 1.00 93.12 174 PHE A O 1
ATOM 1224 N N . GLY A 1 175 ? -5.194 -3.264 -2.522 1.00 93.06 175 GLY A N 1
ATOM 1225 C CA . GLY A 1 175 ? -4.772 -2.276 -1.521 1.00 93.06 175 GLY A CA 1
ATOM 1226 C C . GLY A 1 175 ? -4.027 -1.079 -2.121 1.00 93.06 175 GLY A C 1
ATOM 1227 O O . GLY A 1 175 ? -3.256 -0.427 -1.422 1.00 93.06 175 GLY A O 1
ATOM 1228 N N . GLY A 1 176 ? -4.219 -0.809 -3.415 1.00 95.75 176 GLY A N 1
ATOM 1229 C CA . GLY A 1 176 ? -3.657 0.360 -4.092 1.00 95.75 176 GLY A CA 1
ATOM 1230 C C . GLY A 1 176 ? -2.182 0.239 -4.477 1.00 95.75 176 GLY A C 1
ATOM 1231 O O . GLY A 1 176 ? -1.519 1.253 -4.638 1.00 95.75 176 GLY A O 1
ATOM 1232 N N . GLY A 1 177 ? -1.628 -0.961 -4.638 1.00 95.12 177 GLY A N 1
ATOM 1233 C CA . GLY A 1 177 ? -0.280 -1.112 -5.189 1.00 95.12 177 GLY A CA 1
ATOM 1234 C C . GLY A 1 177 ? -0.216 -0.604 -6.632 1.00 95.12 177 GLY A C 1
ATOM 1235 O O . GLY A 1 177 ? -1.070 -0.948 -7.445 1.00 95.12 177 GLY A O 1
ATOM 1236 N N . GLY A 1 178 ? 0.776 0.216 -6.957 1.00 93.81 178 GLY A N 1
ATOM 1237 C CA . GLY A 1 178 ? 1.021 0.761 -8.287 1.00 93.81 178 GLY A CA 1
ATOM 1238 C C . GLY A 1 178 ? 1.452 -0.307 -9.292 1.00 93.81 178 GLY A C 1
ATOM 1239 O O . GLY A 1 178 ? 2.121 -1.291 -8.958 1.00 93.81 178 GLY A O 1
ATOM 1240 N N . GLY A 1 179 ? 1.050 -0.105 -10.539 1.00 90.38 179 GLY A N 1
ATOM 1241 C CA . GLY A 1 179 ? 1.325 -0.983 -11.664 1.00 90.38 179 GLY A CA 1
ATOM 1242 C C . GLY A 1 179 ? 2.735 -0.841 -12.226 1.00 90.38 179 GLY A C 1
ATOM 1243 O O . GLY A 1 179 ? 3.340 0.230 -12.176 1.00 90.38 179 GLY A O 1
ATOM 1244 N N . LEU A 1 180 ? 3.252 -1.918 -12.810 1.00 86.31 180 LEU A N 1
ATOM 1245 C CA . LEU A 1 180 ? 4.485 -1.880 -13.594 1.00 86.31 180 LEU A CA 1
ATOM 1246 C C . LEU A 1 180 ? 4.216 -1.235 -14.967 1.00 86.31 180 LEU A C 1
ATOM 1248 O O . LEU A 1 180 ? 3.107 -1.312 -15.495 1.00 86.31 180 LEU A O 1
ATOM 1252 N N . HIS A 1 181 ? 5.223 -0.641 -15.600 1.00 81.38 181 HIS A N 1
ATOM 1253 C CA . HIS A 1 181 ? 5.084 -0.201 -16.994 1.00 81.38 181 HIS A CA 1
ATOM 1254 C C . HIS A 1 181 ? 5.285 -1.355 -17.994 1.00 81.38 181 HIS A C 1
ATOM 1256 O O . HIS A 1 181 ? 6.148 -2.219 -17.819 1.00 81.38 181 HIS A O 1
ATOM 1262 N N . PHE A 1 182 ? 4.487 -1.390 -19.066 1.00 69.31 182 PHE A N 1
ATOM 1263 C CA . PHE A 1 182 ? 4.544 -2.439 -20.091 1.00 69.31 182 PHE A CA 1
ATOM 1264 C C . PHE A 1 182 ? 5.915 -2.531 -20.787 1.00 69.31 182 PHE A C 1
ATOM 1266 O O . PHE A 1 182 ? 6.558 -1.531 -21.077 1.00 69.31 182 PHE A O 1
ATOM 1273 N N . SER A 1 183 ? 6.355 -3.750 -21.117 1.00 66.19 183 SER A N 1
ATOM 1274 C CA . SER A 1 183 ? 7.707 -4.028 -21.645 1.00 66.19 183 SER A CA 1
ATOM 1275 C C . SER A 1 183 ? 8.849 -3.754 -20.657 1.00 66.19 183 SER A C 1
ATOM 1277 O O . SER A 1 183 ? 9.931 -3.344 -21.065 1.00 66.19 183 SER A O 1
ATOM 1279 N N . ASN A 1 184 ? 8.642 -4.088 -19.379 1.00 59.91 184 ASN A N 1
ATOM 1280 C CA . ASN A 1 184 ? 9.711 -4.229 -18.378 1.00 59.91 184 ASN A CA 1
ATOM 1281 C C . ASN A 1 184 ? 10.379 -2.907 -17.976 1.00 59.91 184 ASN A C 1
ATOM 1283 O O . ASN A 1 184 ? 11.597 -2.859 -17.790 1.00 59.91 184 ASN A O 1
ATOM 1287 N N . LYS A 1 185 ? 9.584 -1.841 -17.868 1.00 74.94 185 LYS A N 1
ATOM 1288 C CA . LYS A 1 185 ? 10.095 -0.523 -17.492 1.00 74.94 185 LYS A CA 1
ATOM 1289 C C . LYS A 1 185 ? 9.827 -0.237 -16.014 1.00 74.94 185 LYS A C 1
ATOM 1291 O O . LYS A 1 185 ? 9.956 -1.152 -15.201 1.00 74.94 185 LYS A O 1
ATOM 1296 N N . GLY A 1 186 ? 9.528 1.005 -15.644 1.00 85.50 186 GLY A N 1
ATOM 1297 C CA . GLY A 1 186 ? 9.553 1.428 -14.247 1.00 85.50 186 GLY A CA 1
ATOM 1298 C C . GLY A 1 186 ? 8.691 0.570 -13.295 1.00 85.50 186 GLY A C 1
ATOM 1299 O O . GLY A 1 186 ? 7.590 0.140 -13.674 1.00 85.50 186 GLY A O 1
ATOM 1300 N N . PRO A 1 187 ? 9.180 0.299 -12.070 1.00 89.56 187 PRO A N 1
ATOM 1301 C CA . PRO A 1 187 ? 8.444 -0.444 -11.048 1.00 89.56 187 PRO A CA 1
ATOM 1302 C C . PRO A 1 187 ? 7.338 0.387 -10.387 1.00 89.56 187 PRO A C 1
ATOM 1304 O O . PRO A 1 187 ? 7.416 1.610 -10.329 1.00 89.56 187 PRO A O 1
ATOM 1307 N N . GLY A 1 188 ? 6.301 -0.269 -9.865 1.00 92.31 188 GLY A N 1
ATOM 1308 C CA . GLY A 1 188 ? 5.160 0.419 -9.242 1.00 92.31 188 GLY A CA 1
ATOM 1309 C C . GLY A 1 188 ? 5.403 0.843 -7.787 1.00 92.31 188 GLY A C 1
ATOM 1310 O O . GLY A 1 188 ? 6.155 0.187 -7.071 1.00 92.31 188 GLY A O 1
ATOM 1311 N N . GLY A 1 189 ? 4.750 1.908 -7.325 1.00 94.69 189 GLY A N 1
ATOM 1312 C CA . GLY A 1 189 ? 4.785 2.352 -5.923 1.00 94.69 189 GLY A CA 1
ATOM 1313 C C . GLY A 1 189 ? 3.891 1.519 -4.996 1.00 94.69 189 GLY A C 1
ATOM 1314 O O . GLY A 1 189 ? 2.923 0.909 -5.439 1.00 94.69 189 GLY A O 1
ATOM 1315 N N . GLY A 1 190 ? 4.190 1.467 -3.702 1.00 95.25 190 GLY A N 1
ATOM 1316 C CA . GLY A 1 190 ? 3.378 0.765 -2.702 1.00 95.25 190 GLY A CA 1
ATOM 1317 C C . GLY A 1 190 ? 2.124 1.552 -2.305 1.00 95.25 190 GLY A C 1
ATOM 1318 O O . GLY A 1 190 ? 2.176 2.771 -2.175 1.00 95.25 190 GLY A O 1
ATOM 1319 N N . GLY A 1 191 ? 0.990 0.878 -2.103 1.00 96.31 191 GLY A N 1
ATOM 1320 C CA . GLY A 1 191 ? -0.239 1.514 -1.598 1.00 96.31 191 GLY A CA 1
ATOM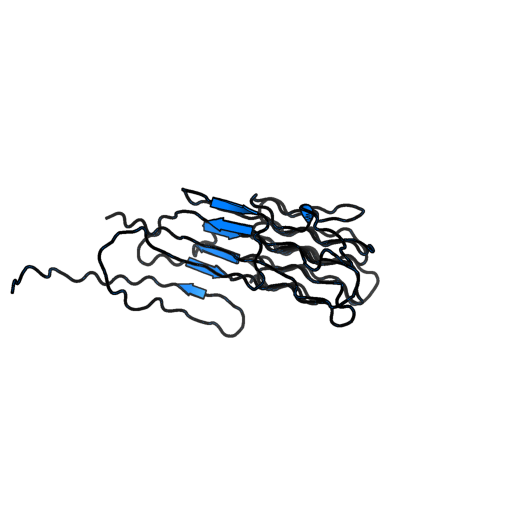 1321 C C . GLY A 1 191 ? -0.203 1.733 -0.082 1.00 96.31 191 GLY A C 1
ATOM 1322 O O . GLY A 1 191 ? 0.569 1.078 0.608 1.00 96.31 191 GLY A O 1
ATOM 1323 N N . GLY A 1 192 ? -1.024 2.614 0.482 1.00 96.19 192 GLY A N 1
ATOM 1324 C CA . GLY A 1 192 ? -1.003 2.858 1.930 1.00 96.19 192 GLY A CA 1
ATOM 1325 C C . GLY A 1 192 ? -1.925 3.979 2.384 1.00 96.19 192 GLY A C 1
ATOM 1326 O O . GLY A 1 192 ? -2.850 4.357 1.666 1.00 96.19 192 GLY A O 1
ATOM 1327 N N . TYR A 1 193 ? -1.666 4.525 3.577 1.00 97.38 193 TYR A N 1
ATOM 1328 C CA . TYR A 1 193 ? -2.310 5.768 4.007 1.00 97.38 193 TYR A CA 1
ATOM 1329 C C . TYR A 1 193 ? -2.002 6.866 2.996 1.00 97.38 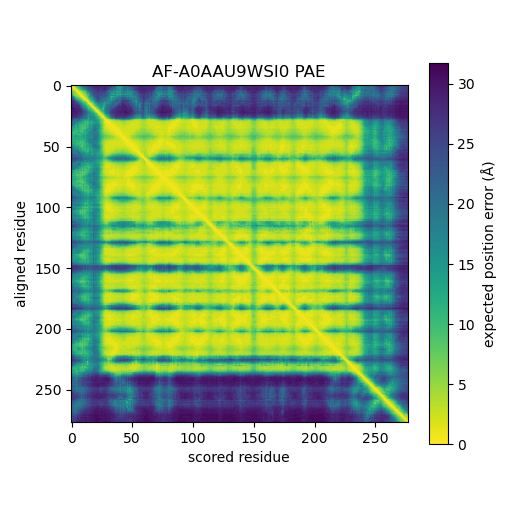193 TYR A C 1
ATOM 1331 O O . TYR A 1 193 ? -2.909 7.507 2.490 1.00 97.38 193 TYR A O 1
ATOM 1339 N N . THR A 1 194 ? -0.741 6.988 2.604 1.00 97.94 194 THR A N 1
ATOM 1340 C CA . THR A 1 194 ? -0.326 7.669 1.378 1.00 97.94 194 THR A CA 1
ATOM 1341 C C . THR A 1 194 ? 0.325 6.666 0.440 1.00 97.94 194 THR A C 1
ATOM 1343 O O . THR A 1 194 ? 0.905 5.667 0.875 1.00 97.94 194 THR A O 1
ATOM 1346 N N . GLY A 1 195 ? 0.223 6.914 -0.860 1.00 97.25 195 GLY A N 1
ATOM 1347 C CA . GLY A 1 195 ? 0.880 6.078 -1.855 1.00 97.25 195 GLY A CA 1
ATOM 1348 C C . GLY A 1 195 ? 2.372 6.378 -1.967 1.00 97.25 195 GLY A C 1
ATOM 1349 O O . GLY A 1 195 ? 2.790 7.525 -1.860 1.00 97.25 195 GLY A O 1
ATOM 1350 N N . GLY A 1 196 ? 3.193 5.368 -2.222 1.00 96.31 196 GLY A N 1
ATOM 1351 C CA . GLY A 1 196 ? 4.592 5.556 -2.592 1.00 96.31 196 GLY A CA 1
ATOM 1352 C C . GLY A 1 196 ? 4.746 5.929 -4.067 1.00 96.31 196 GLY A C 1
ATOM 1353 O O . GLY A 1 196 ? 3.879 5.620 -4.892 1.00 96.31 196 GLY A O 1
ATOM 1354 N N . SER A 1 197 ? 5.846 6.597 -4.412 1.00 94.75 197 SER A N 1
ATOM 1355 C CA . SER A 1 197 ? 6.113 7.016 -5.794 1.00 94.75 197 SER A CA 1
ATOM 1356 C C . SER A 1 197 ? 6.241 5.821 -6.745 1.00 94.75 197 SER A C 1
ATOM 1358 O O . SER A 1 197 ? 6.791 4.782 -6.384 1.00 94.75 197 SER A O 1
ATOM 1360 N N . GLY A 1 198 ? 5.813 5.982 -7.995 1.00 92.25 198 GLY A N 1
ATOM 1361 C CA . GLY A 1 198 ? 6.228 5.099 -9.084 1.00 92.25 198 GLY A CA 1
ATOM 1362 C C . GLY A 1 198 ? 7.732 5.229 -9.340 1.00 92.25 198 GLY A C 1
ATOM 1363 O O . GLY A 1 198 ? 8.302 6.309 -9.169 1.00 92.25 198 GLY A O 1
ATOM 1364 N N . GLY A 1 199 ? 8.378 4.131 -9.724 1.00 89.62 199 GLY A N 1
ATOM 1365 C CA . GLY A 1 199 ? 9.809 4.088 -10.004 1.00 89.62 199 GLY A CA 1
ATOM 1366 C C . GLY A 1 199 ? 10.156 4.369 -11.465 1.00 89.62 199 GLY A C 1
ATOM 1367 O O . GLY A 1 199 ? 9.365 4.103 -12.375 1.00 89.62 199 GLY A O 1
ATOM 1368 N N . ALA A 1 200 ? 11.355 4.898 -11.690 1.00 86.50 200 ALA A N 1
ATOM 1369 C CA . ALA A 1 200 ? 11.900 5.240 -12.998 1.00 86.50 200 ALA A CA 1
ATOM 1370 C C . ALA A 1 200 ? 12.339 3.994 -13.786 1.00 86.50 200 ALA A C 1
ATOM 1372 O O . ALA A 1 200 ? 12.540 2.908 -13.232 1.00 86.50 200 ALA A O 1
ATOM 1373 N N . ASN A 1 201 ? 12.494 4.146 -15.102 1.00 82.44 201 ASN A N 1
ATOM 1374 C CA . ASN A 1 201 ? 12.955 3.083 -15.995 1.00 82.44 201 ASN A CA 1
ATOM 1375 C C . ASN A 1 201 ? 14.491 2.936 -16.009 1.00 82.44 201 ASN A C 1
ATOM 1377 O O . ASN A 1 201 ? 15.089 2.818 -17.075 1.00 82.44 201 ASN A O 1
ATOM 1381 N N . ASP A 1 202 ? 15.121 2.858 -14.845 1.00 77.75 202 ASP A N 1
ATOM 1382 C CA . ASP A 1 202 ? 16.577 2.702 -14.741 1.00 77.75 202 ASP A CA 1
ATOM 1383 C C . ASP A 1 202 ? 16.960 1.254 -14.447 1.00 77.75 202 ASP A C 1
ATOM 1385 O O . ASP A 1 202 ? 16.106 0.435 -14.103 1.00 77.75 202 ASP A O 1
ATOM 1389 N N . ASP A 1 203 ? 18.222 0.897 -14.659 1.00 70.38 203 ASP A N 1
ATOM 1390 C CA . ASP A 1 203 ? 18.684 -0.481 -14.477 1.00 70.38 203 ASP A CA 1
ATOM 1391 C C . ASP A 1 203 ? 18.822 -0.901 -13.019 1.00 70.38 203 ASP A C 1
ATOM 1393 O O . ASP A 1 203 ? 18.924 -2.090 -12.771 1.00 70.38 203 ASP A O 1
ATOM 1397 N N . ILE A 1 204 ? 18.780 0.020 -12.059 1.00 82.69 204 ILE A N 1
ATOM 1398 C CA . ILE A 1 204 ? 18.669 -0.294 -10.632 1.00 82.69 204 ILE A CA 1
ATOM 1399 C C . ILE A 1 204 ? 17.691 0.714 -10.047 1.00 82.69 204 ILE A C 1
ATOM 1401 O O . ILE A 1 204 ? 18.059 1.853 -9.766 1.00 82.69 204 ILE A O 1
ATOM 1405 N N . SER A 1 205 ? 16.424 0.324 -9.921 1.00 86.88 205 SER A N 1
ATOM 1406 C CA . SER A 1 205 ? 15.398 1.232 -9.412 1.00 86.88 205 SER A CA 1
ATOM 1407 C C . SER A 1 205 ? 14.300 0.531 -8.627 1.00 86.88 205 SER A C 1
ATOM 1409 O O . SER A 1 205 ? 14.060 -0.677 -8.753 1.00 86.88 205 SER A O 1
ATOM 1411 N N . CYS A 1 206 ? 13.598 1.303 -7.804 1.00 89.50 206 CYS A N 1
ATOM 1412 C CA . CYS A 1 206 ? 12.417 0.830 -7.101 1.00 89.50 206 CYS A CA 1
ATOM 1413 C C . CYS A 1 206 ? 11.361 1.921 -6.948 1.00 89.50 206 CYS A C 1
ATOM 1415 O O . CYS A 1 206 ? 11.666 3.105 -6.792 1.00 89.50 206 CYS A O 1
ATOM 1417 N N . GLY A 1 207 ? 10.098 1.501 -6.950 1.00 92.19 207 GLY A N 1
ATOM 1418 C CA . GLY A 1 207 ? 9.009 2.358 -6.510 1.00 92.19 207 GLY A CA 1
ATOM 1419 C C . GLY A 1 207 ? 9.141 2.623 -5.015 1.00 92.19 207 GLY A C 1
ATOM 1420 O O . GLY A 1 207 ? 9.722 1.826 -4.280 1.00 92.19 207 GLY A O 1
ATOM 1421 N N . GLY A 1 208 ? 8.602 3.743 -4.558 1.00 94.12 208 GLY A N 1
ATOM 1422 C CA . GLY A 1 208 ? 8.538 4.050 -3.141 1.00 94.12 208 GLY A CA 1
ATOM 1423 C C . GLY A 1 208 ? 7.533 3.176 -2.410 1.00 94.12 208 GLY A C 1
ATOM 1424 O O . GLY A 1 208 ? 6.500 2.825 -2.979 1.00 94.12 208 GLY A O 1
ATOM 1425 N N . GLY A 1 209 ? 7.801 2.827 -1.154 1.00 94.19 209 GLY A N 1
ATOM 1426 C CA . GLY A 1 209 ? 6.788 2.208 -0.298 1.00 94.19 209 GLY A CA 1
ATOM 1427 C C . GLY A 1 209 ? 5.738 3.211 0.188 1.00 94.19 209 GLY A C 1
ATOM 1428 O O . GLY A 1 209 ? 5.995 4.411 0.279 1.00 94.19 209 GLY A O 1
ATOM 1429 N N . GLY A 1 210 ? 4.535 2.726 0.483 1.00 95.69 210 GLY A N 1
ATOM 1430 C CA . GLY A 1 210 ? 3.425 3.543 0.973 1.00 95.69 210 GLY A CA 1
ATOM 1431 C C . GLY A 1 210 ? 3.612 3.998 2.421 1.00 95.69 210 GLY A C 1
ATOM 1432 O O . GLY A 1 210 ? 4.322 3.358 3.202 1.00 95.69 210 GLY A O 1
ATOM 1433 N N . GLY A 1 211 ? 2.953 5.097 2.783 1.00 95.88 211 GLY A N 1
ATOM 1434 C CA . GLY A 1 211 ? 2.866 5.576 4.161 1.00 95.88 211 GLY A CA 1
ATOM 1435 C C . GLY A 1 211 ? 1.899 4.743 5.001 1.00 95.88 211 GLY A C 1
ATOM 1436 O O . GLY A 1 211 ? 0.957 4.132 4.486 1.00 95.88 211 GLY A O 1
ATOM 1437 N N . SER A 1 212 ? 2.113 4.741 6.309 1.00 95.44 212 SER A N 1
ATOM 1438 C CA . SER A 1 212 ? 1.285 4.059 7.304 1.00 95.44 212 SER A CA 1
ATOM 1439 C C . SER A 1 212 ? 0.575 5.057 8.216 1.00 95.44 212 SER A C 1
ATOM 1441 O O . SER A 1 212 ? 0.870 6.247 8.230 1.00 95.44 212 SER A O 1
ATOM 1443 N N . PHE A 1 213 ? -0.390 4.576 8.988 1.00 95.81 213 PHE A N 1
ATOM 1444 C CA . PHE A 1 213 ? -1.141 5.379 9.943 1.00 95.81 213 PHE A CA 1
ATOM 1445 C C . PHE A 1 213 ? -1.518 4.520 11.146 1.00 95.81 213 PHE A C 1
ATOM 1447 O O . PHE A 1 213 ? -1.911 3.368 10.978 1.00 95.81 213 PHE A O 1
ATOM 1454 N N . ASN A 1 214 ? -1.419 5.062 12.356 1.00 93.19 214 ASN A N 1
ATOM 1455 C CA . ASN A 1 214 ? -1.848 4.380 13.571 1.00 93.19 214 ASN A CA 1
ATOM 1456 C C . ASN A 1 214 ? -2.342 5.415 14.582 1.00 93.19 214 ASN A C 1
ATOM 1458 O O . ASN A 1 214 ? -1.562 6.232 15.063 1.00 93.19 214 ASN A O 1
ATOM 1462 N N . ASN A 1 215 ? -3.639 5.378 14.884 1.00 93.25 215 ASN A N 1
ATOM 1463 C CA . ASN A 1 215 ? -4.277 6.251 15.872 1.00 93.25 215 ASN A CA 1
ATOM 1464 C C . ASN A 1 215 ? -4.614 5.507 17.177 1.00 93.25 215 ASN A C 1
ATOM 1466 O O . ASN A 1 215 ? -5.485 5.924 17.937 1.00 93.25 215 ASN A O 1
ATOM 1470 N N . GLY A 1 216 ? -3.991 4.349 17.399 1.00 85.81 216 GLY A N 1
ATOM 1471 C CA . GLY A 1 216 ? -4.144 3.567 18.620 1.00 85.81 216 GLY A CA 1
ATOM 1472 C C . GLY A 1 216 ? -3.154 3.990 19.70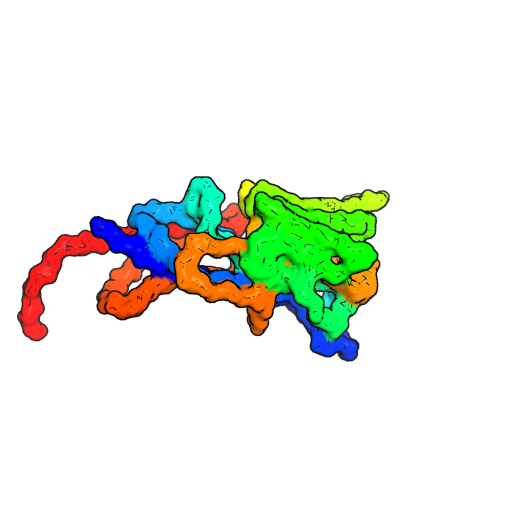3 1.00 85.81 216 GLY A C 1
ATOM 1473 O O . GLY A 1 216 ? -2.166 4.675 19.438 1.00 85.81 216 GLY A O 1
ATOM 1474 N N . THR A 1 217 ? -3.384 3.539 20.931 1.00 83.62 217 THR A N 1
ATOM 1475 C CA . THR A 1 217 ? -2.410 3.632 22.032 1.00 83.62 217 THR A CA 1
ATOM 1476 C C . THR A 1 217 ? -1.434 2.447 21.993 1.00 83.62 217 THR A C 1
ATOM 1478 O O . THR A 1 217 ? -1.597 1.543 21.174 1.00 83.62 217 THR A O 1
ATOM 1481 N N . ASN A 1 218 ? -0.398 2.429 22.844 1.00 82.44 218 ASN A N 1
ATOM 1482 C CA . ASN A 1 218 ? 0.587 1.332 22.937 1.00 82.44 218 ASN A CA 1
ATOM 1483 C C . ASN A 1 218 ? 1.152 0.888 21.575 1.00 82.44 218 ASN A C 1
ATOM 1485 O O . ASN A 1 218 ? 1.175 -0.302 21.246 1.00 82.44 218 ASN A O 1
ATOM 1489 N N . GLN A 1 219 ? 1.553 1.863 20.759 1.00 84.19 219 GLN A N 1
ATOM 1490 C CA . GLN A 1 219 ? 1.946 1.594 19.385 1.00 84.19 219 GLN A CA 1
ATOM 1491 C C . GLN A 1 219 ? 3.255 0.803 19.314 1.00 84.19 219 GLN A C 1
ATOM 1493 O O . GLN A 1 219 ? 4.248 1.167 19.939 1.00 84.19 219 GLN A O 1
ATOM 1498 N N . GLN A 1 220 ? 3.268 -0.249 18.498 1.00 84.12 220 GLN A N 1
ATOM 1499 C CA . GLN A 1 220 ? 4.486 -0.942 18.082 1.00 84.12 220 GLN A CA 1
ATOM 1500 C C . GLN A 1 220 ? 4.508 -0.959 16.558 1.00 84.12 220 GLN A C 1
ATOM 1502 O O . GLN A 1 220 ? 3.900 -1.819 15.917 1.00 84.12 220 GLN A O 1
ATOM 1507 N N . ASN A 1 221 ? 5.168 0.045 15.990 1.00 85.19 221 ASN A N 1
ATOM 1508 C CA . ASN A 1 221 ? 5.262 0.234 14.552 1.00 85.19 221 ASN A CA 1
ATOM 1509 C C . ASN A 1 221 ? 6.661 -0.173 14.101 1.00 85.19 221 ASN A C 1
ATOM 1511 O O . ASN A 1 221 ? 7.660 0.308 14.626 1.00 85.19 221 ASN A O 1
ATOM 1515 N N . GLU A 1 222 ? 6.722 -1.063 13.127 1.00 82.88 222 GLU A N 1
ATOM 1516 C CA . GLU A 1 222 ? 7.958 -1.607 12.591 1.00 82.88 222 GLU A CA 1
ATOM 1517 C C . GLU A 1 222 ? 7.910 -1.450 11.076 1.00 82.88 222 GLU A C 1
ATOM 1519 O O . GLU A 1 222 ? 7.033 -1.998 10.395 1.00 82.88 222 GLU A O 1
ATOM 1524 N N . CYS A 1 223 ? 8.826 -0.646 10.544 1.00 76.69 223 CYS A N 1
ATOM 1525 C CA . CYS A 1 223 ? 8.990 -0.556 9.109 1.00 76.69 223 CYS A CA 1
ATOM 1526 C C . CYS A 1 223 ? 9.605 -1.859 8.601 1.00 76.69 223 CYS A C 1
ATOM 1528 O O . CYS A 1 223 ? 10.328 -2.562 9.309 1.00 76.69 223 CYS A O 1
ATOM 1530 N N . CYS A 1 224 ? 9.334 -2.154 7.337 1.00 68.50 224 CYS A N 1
ATOM 1531 C CA . CYS A 1 224 ? 10.148 -3.090 6.588 1.00 68.50 224 CYS A CA 1
ATOM 1532 C C . CYS A 1 224 ? 10.221 -4.516 7.187 1.00 68.50 224 CYS A C 1
ATOM 1534 O O . CYS A 1 224 ? 11.291 -5.127 7.267 1.00 68.50 224 CYS A O 1
ATOM 1536 N N . TYR A 1 225 ? 9.077 -5.059 7.605 1.00 61.50 225 TYR A N 1
ATOM 1537 C CA . TYR A 1 225 ? 8.993 -6.351 8.292 1.00 61.50 225 TYR A CA 1
ATOM 1538 C C . TYR A 1 225 ? 9.359 -7.524 7.361 1.00 61.50 225 TYR A C 1
ATOM 1540 O O . TYR A 1 225 ? 8.946 -7.552 6.209 1.00 61.50 225 TYR A O 1
ATOM 1548 N N . ASN A 1 226 ? 10.112 -8.529 7.830 1.00 51.62 226 ASN A N 1
ATOM 1549 C CA . ASN A 1 226 ? 10.802 -9.537 6.993 1.00 51.62 226 ASN A CA 1
ATOM 1550 C C . ASN A 1 226 ? 10.055 -10.883 6.793 1.00 51.62 226 ASN A C 1
ATOM 1552 O O . ASN A 1 226 ? 10.612 -11.953 7.026 1.00 51.62 226 ASN A O 1
ATOM 1556 N N . SER A 1 227 ? 8.798 -10.896 6.342 1.00 48.09 227 SER A N 1
ATOM 1557 C CA . SER A 1 227 ? 8.118 -12.162 5.962 1.00 48.09 227 SER A CA 1
ATOM 1558 C C . SER A 1 227 ? 7.210 -12.043 4.735 1.00 48.09 227 SER A C 1
ATOM 1560 O O . SER A 1 227 ? 6.361 -11.173 4.719 1.00 48.09 227 SER A O 1
ATOM 1562 N N . ALA A 1 228 ? 7.413 -12.875 3.705 1.00 5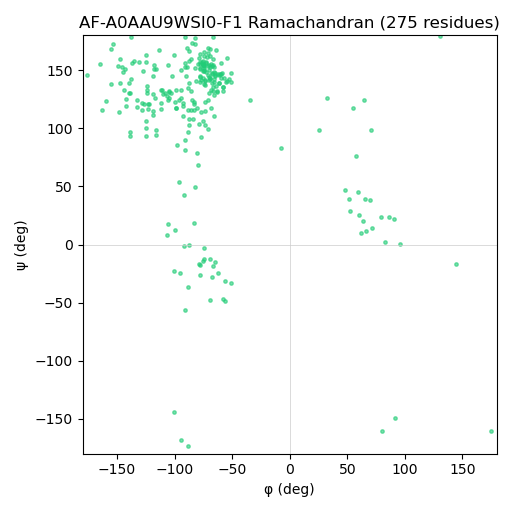1.84 228 ALA A N 1
ATOM 1563 C CA . ALA A 1 228 ? 6.696 -12.855 2.415 1.00 51.84 228 ALA A CA 1
ATOM 1564 C C . ALA A 1 228 ? 5.166 -13.057 2.527 1.00 51.84 228 ALA A C 1
ATOM 1566 O O . ALA A 1 228 ? 4.746 -13.875 3.344 1.00 51.84 228 ALA A O 1
ATOM 1567 N N . GLY A 1 229 ? 4.371 -12.425 1.648 1.00 59.72 229 GLY A N 1
ATOM 1568 C CA . GLY A 1 229 ? 2.958 -12.751 1.411 1.00 59.72 229 GLY A CA 1
ATOM 1569 C C . GLY A 1 229 ? 1.984 -11.564 1.444 1.00 59.72 229 GLY A C 1
ATOM 1570 O O . GLY A 1 229 ? 2.352 -10.411 1.671 1.00 59.72 229 GLY A O 1
ATOM 1571 N N . HIS A 1 230 ? 0.703 -11.872 1.216 1.00 66.75 230 HIS A N 1
ATOM 1572 C CA . HIS A 1 230 ? -0.394 -10.918 1.381 1.00 66.75 230 HIS A CA 1
ATOM 1573 C C . HIS A 1 230 ? -0.467 -10.387 2.819 1.00 66.75 230 HIS A C 1
ATOM 1575 O O . HIS A 1 230 ? -0.072 -11.064 3.772 1.00 66.75 230 HIS A O 1
ATOM 1581 N N . GLY A 1 231 ? -1.063 -9.205 2.960 1.00 63.88 231 GLY A N 1
ATOM 1582 C CA . GLY A 1 231 ? -1.474 -8.668 4.243 1.00 63.88 231 GLY A CA 1
ATOM 1583 C C . GLY A 1 231 ? -2.383 -9.633 5.000 1.00 63.88 231 GLY A C 1
ATOM 1584 O O . GLY A 1 231 ? -3.008 -10.536 4.447 1.00 63.88 231 GLY A O 1
ATOM 1585 N N . TRP A 1 232 ? -2.476 -9.413 6.298 1.00 65.44 232 TRP A N 1
ATOM 1586 C CA . TRP A 1 232 ? -3.401 -10.101 7.190 1.00 65.44 232 TRP A CA 1
ATOM 1587 C C . TRP A 1 232 ? -3.681 -9.169 8.357 1.00 65.44 232 TRP A C 1
ATOM 1589 O O . TRP A 1 232 ? -3.094 -8.090 8.465 1.00 65.44 232 TRP A O 1
ATOM 1599 N N . ILE A 1 233 ? -4.622 -9.569 9.200 1.00 63.75 233 ILE A N 1
ATOM 1600 C CA . ILE A 1 233 ? -5.018 -8.818 10.378 1.00 63.75 233 ILE A CA 1
ATOM 1601 C C . ILE A 1 233 ? -5.240 -9.810 11.506 1.00 63.75 233 ILE A C 1
ATOM 1603 O O . ILE A 1 233 ? -5.936 -10.806 11.323 1.00 63.75 233 ILE A O 1
ATOM 1607 N N . LEU A 1 234 ? -4.645 -9.529 12.663 1.00 66.56 234 LEU A N 1
ATOM 1608 C CA . LEU A 1 234 ? -4.968 -10.201 13.912 1.00 66.56 234 LEU A CA 1
ATOM 1609 C C . LEU A 1 234 ? -5.856 -9.284 14.743 1.00 66.56 234 LEU A C 1
ATOM 1611 O O . LEU A 1 234 ? -5.714 -8.065 14.721 1.00 66.56 234 LEU A O 1
ATOM 1615 N N . CYS A 1 235 ? -6.787 -9.862 15.481 1.00 65.62 235 CYS A N 1
ATOM 1616 C CA . CYS A 1 235 ? -7.581 -9.142 16.463 1.00 65.62 235 CYS A CA 1
ATOM 1617 C C . CYS A 1 235 ? -7.560 -9.998 17.724 1.00 65.62 235 CYS A C 1
ATOM 1619 O O . CYS A 1 235 ? -7.859 -11.188 17.659 1.00 65.62 235 CYS A O 1
ATOM 1621 N N . SER A 1 236 ? -7.125 -9.429 18.845 1.00 58.91 236 SER A N 1
ATOM 1622 C CA . SER A 1 236 ? -6.927 -10.167 20.093 1.00 58.91 236 SER A CA 1
ATOM 1623 C C . SER A 1 236 ? -7.305 -9.296 21.278 1.00 58.91 236 SER A C 1
ATOM 1625 O O . SER A 1 236 ? -6.845 -8.159 21.361 1.00 58.91 236 SER A O 1
ATOM 1627 N N . LEU A 1 237 ? -8.083 -9.849 22.203 1.00 53.69 237 LEU A N 1
ATOM 1628 C CA . LEU A 1 237 ? -8.405 -9.199 23.471 1.00 53.69 237 LEU A CA 1
ATOM 1629 C C . LEU A 1 237 ? -7.190 -9.238 24.424 1.00 53.69 237 LEU A C 1
ATOM 1631 O O . LEU A 1 237 ? -6.352 -10.132 24.290 1.00 53.69 237 LEU A O 1
ATOM 1635 N N . PRO A 1 238 ? -7.071 -8.302 25.384 1.00 48.94 238 PRO A N 1
ATOM 1636 C CA . PRO A 1 238 ? -6.062 -8.388 26.437 1.00 48.94 238 PRO A CA 1
ATOM 1637 C C . PRO A 1 238 ? -6.307 -9.611 27.322 1.00 48.94 238 PRO A C 1
ATOM 1639 O O . PRO A 1 238 ? -7.442 -9.873 27.724 1.00 48.94 238 PRO A O 1
ATOM 1642 N N . GLU A 1 239 ? -5.246 -10.335 27.660 1.00 51.44 239 GLU A N 1
ATOM 1643 C CA . GLU A 1 239 ? -5.299 -11.356 28.707 1.00 51.44 239 GLU A CA 1
ATOM 1644 C C . GLU A 1 239 ? -5.254 -10.720 30.113 1.00 51.44 239 GLU A C 1
ATOM 1646 O O . GLU A 1 239 ? -4.637 -9.661 30.265 1.00 51.44 239 GLU A O 1
ATOM 1651 N N . PRO A 1 240 ? -5.862 -11.349 31.147 1.00 49.03 240 PRO A N 1
ATOM 1652 C CA . PRO A 1 240 ? -6.506 -12.661 31.136 1.00 49.03 240 PRO A CA 1
ATOM 1653 C C . PRO A 1 240 ? -8.011 -12.531 31.420 1.00 49.03 240 PRO A C 1
ATOM 1655 O O . PRO A 1 240 ? -8.441 -12.522 32.574 1.00 49.03 240 PRO A O 1
ATOM 1658 N N . LEU A 1 241 ? -8.858 -12.456 30.392 1.00 43.12 241 LEU A N 1
ATOM 1659 C CA . LEU A 1 241 ? -10.294 -12.640 30.616 1.00 43.12 241 LEU A CA 1
ATOM 1660 C C . LEU A 1 241 ? -10.613 -14.131 30.525 1.00 43.12 241 LEU A C 1
ATOM 1662 O O . LEU A 1 241 ? -10.555 -14.731 29.453 1.00 43.12 241 LEU A O 1
ATOM 1666 N N . ARG A 1 242 ? -10.911 -14.718 31.694 1.00 39.62 242 ARG A N 1
ATOM 1667 C CA . ARG A 1 242 ? -11.418 -16.085 31.875 1.00 39.62 242 ARG A CA 1
ATOM 1668 C C . ARG A 1 242 ? -12.339 -16.478 30.717 1.00 39.62 242 ARG A C 1
ATOM 1670 O O . ARG A 1 242 ? -13.315 -15.792 30.449 1.00 39.62 242 ARG A O 1
ATOM 1677 N N . ARG A 1 243 ? -11.988 -17.597 30.080 1.00 36.22 243 ARG A N 1
ATOM 1678 C CA . ARG A 1 243 ? -12.736 -18.417 29.114 1.00 36.22 243 ARG A CA 1
ATOM 1679 C C . ARG A 1 243 ? -14.212 -18.014 28.924 1.00 36.22 243 ARG A C 1
ATOM 1681 O O . ARG A 1 243 ? -15.104 -18.658 29.465 1.00 36.22 243 ARG A O 1
ATOM 1688 N N . TYR A 1 244 ? -14.467 -17.017 28.082 1.00 38.53 244 TYR A N 1
ATOM 1689 C CA . TYR A 1 244 ? -15.765 -16.871 27.426 1.00 38.53 244 TYR A CA 1
ATOM 1690 C C . TYR A 1 244 ? -15.679 -17.589 26.078 1.00 38.53 244 TYR A C 1
ATOM 1692 O O . TYR A 1 244 ? -14.797 -17.302 25.268 1.00 38.53 244 TYR A O 1
ATOM 1700 N N . ARG A 1 245 ? -16.556 -18.578 25.859 1.00 37.06 245 ARG A N 1
ATOM 1701 C CA . ARG A 1 245 ? -16.805 -19.108 24.513 1.00 37.06 245 ARG A CA 1
ATOM 1702 C C . ARG A 1 245 ? -17.503 -18.000 23.731 1.00 37.06 245 ARG A C 1
ATOM 1704 O O . ARG A 1 245 ? -18.584 -17.576 24.125 1.00 37.06 245 ARG A O 1
ATOM 1711 N N . TYR A 1 246 ? -16.864 -17.525 22.670 1.00 44.56 246 TYR A N 1
ATOM 1712 C CA . TYR A 1 246 ? -17.473 -16.600 21.723 1.00 44.56 246 TYR A CA 1
ATOM 1713 C C . TYR A 1 246 ? -18.005 -17.413 20.549 1.00 44.56 246 TYR A C 1
ATOM 1715 O O . TYR A 1 246 ? -17.239 -18.153 19.931 1.00 44.56 246 TYR A O 1
ATOM 1723 N N . GLU A 1 247 ? -19.295 -17.276 20.257 1.00 36.38 247 GLU A N 1
ATOM 1724 C CA . GLU A 1 247 ? -19.854 -17.744 18.993 1.00 36.38 247 GLU A CA 1
ATOM 1725 C C . GLU A 1 247 ? -19.729 -16.615 17.959 1.00 36.38 247 GLU A C 1
ATOM 1727 O O . GLU A 1 247 ? -20.273 -15.523 18.111 1.00 36.38 247 GLU A O 1
ATOM 1732 N N . ASP A 1 248 ? -18.927 -16.919 16.941 1.00 37.09 248 ASP A N 1
ATOM 1733 C CA . ASP A 1 248 ? -18.930 -16.386 15.582 1.00 37.09 248 ASP A CA 1
ATOM 1734 C C . ASP A 1 248 ? -18.476 -14.938 15.322 1.00 37.09 248 ASP A C 1
ATOM 1736 O O . ASP A 1 248 ? -19.239 -13.971 15.304 1.00 37.09 248 ASP A O 1
ATOM 1740 N N . ILE A 1 249 ? -17.212 -14.823 14.892 1.00 39.88 249 ILE A N 1
ATOM 1741 C CA . ILE A 1 249 ? -16.808 -13.793 13.927 1.00 39.88 249 ILE A CA 1
ATOM 1742 C C . ILE A 1 249 ? -17.416 -14.185 12.570 1.00 39.88 249 ILE A C 1
ATOM 1744 O O . ILE A 1 249 ? -16.873 -15.023 11.852 1.00 39.88 249 ILE A O 1
ATOM 1748 N N . LEU A 1 250 ? -18.545 -13.578 12.200 1.00 34.75 250 LEU A N 1
ATOM 1749 C CA . LEU A 1 250 ? -19.139 -13.753 10.871 1.00 34.75 250 LEU A CA 1
ATOM 1750 C C . LEU A 1 250 ? -18.340 -12.961 9.827 1.00 34.75 250 LEU A C 1
ATOM 1752 O O . LEU A 1 250 ? -18.420 -11.734 9.755 1.00 34.75 250 LEU A O 1
ATOM 1756 N N . ILE A 1 251 ? -17.566 -13.682 9.015 1.00 36.81 251 ILE A N 1
ATOM 1757 C CA . ILE A 1 251 ? -16.772 -13.138 7.910 1.00 36.81 251 ILE A CA 1
ATOM 1758 C C . ILE A 1 251 ? -17.600 -13.212 6.620 1.00 36.81 251 ILE A C 1
ATOM 1760 O O . ILE A 1 251 ? -17.820 -14.292 6.075 1.00 36.81 251 ILE A O 1
ATOM 1764 N N . TYR A 1 252 ? -18.026 -12.064 6.091 1.00 34.00 252 TYR A N 1
ATOM 1765 C CA . TYR A 1 252 ? -18.722 -11.998 4.801 1.00 34.00 252 TYR A CA 1
ATOM 1766 C C . TYR A 1 252 ? -17.736 -11.705 3.661 1.00 34.00 252 TYR A C 1
ATOM 1768 O O . TYR A 1 252 ? -17.006 -10.715 3.710 1.00 34.00 252 TYR A O 1
ATOM 1776 N N . ARG A 1 253 ? -17.741 -12.548 2.619 1.00 33.38 253 ARG A N 1
ATOM 1777 C CA . ARG A 1 253 ? -16.995 -12.359 1.362 1.00 33.38 253 ARG A CA 1
ATOM 1778 C C . ARG A 1 253 ? -17.936 -11.799 0.294 1.00 33.38 253 ARG A C 1
ATOM 1780 O O . ARG A 1 253 ? -18.869 -12.490 -0.100 1.00 33.38 253 ARG A O 1
ATOM 1787 N N . TYR A 1 254 ? -17.673 -10.597 -0.220 1.00 30.11 254 TYR A N 1
ATOM 1788 C CA . TYR A 1 254 ? -18.355 -10.097 -1.421 1.00 30.11 254 TYR A CA 1
ATOM 1789 C C . TYR A 1 254 ? -17.631 -10.570 -2.693 1.00 30.11 254 TYR A C 1
ATOM 1791 O O . TYR A 1 254 ? -16.407 -10.475 -2.817 1.00 30.11 254 TYR A O 1
ATOM 1799 N N . THR A 1 255 ? -18.380 -11.097 -3.660 1.00 33.41 255 THR A N 1
ATOM 1800 C CA . THR A 1 255 ? -17.868 -11.469 -4.985 1.00 33.41 255 THR A CA 1
ATOM 1801 C C . THR A 1 255 ? -17.599 -10.208 -5.807 1.00 33.41 255 THR A C 1
ATOM 1803 O O . THR A 1 255 ? -18.530 -9.586 -6.306 1.00 33.41 255 THR A O 1
ATOM 1806 N N . GLY A 1 256 ? -16.325 -9.821 -5.929 1.00 32.78 256 GLY A N 1
ATOM 1807 C CA . GLY A 1 256 ? -15.876 -8.726 -6.808 1.00 32.78 256 GLY A CA 1
ATOM 1808 C C . GLY A 1 256 ? -14.708 -7.888 -6.274 1.00 32.78 256 GLY A C 1
ATOM 1809 O O . GLY A 1 256 ? -14.033 -7.218 -7.050 1.00 32.78 256 GLY A O 1
ATOM 1810 N N . GLY A 1 257 ? -14.410 -7.966 -4.976 1.00 37.41 257 GLY A N 1
ATOM 1811 C CA . GLY A 1 257 ? -13.301 -7.261 -4.329 1.00 37.41 257 GLY A CA 1
ATOM 1812 C C . GLY A 1 257 ? -13.216 -7.658 -2.856 1.00 37.41 257 GLY A C 1
ATOM 1813 O O . GLY A 1 257 ? -14.237 -7.960 -2.243 1.00 37.41 257 GLY A O 1
ATOM 1814 N N . ILE A 1 258 ? -12.006 -7.729 -2.295 1.00 40.06 258 ILE A N 1
ATOM 1815 C CA . ILE A 1 258 ? -11.784 -8.232 -0.931 1.00 40.06 258 ILE A CA 1
ATOM 1816 C C . ILE A 1 258 ? -12.098 -7.113 0.077 1.00 40.06 258 ILE A C 1
ATOM 1818 O O . ILE A 1 258 ? -11.200 -6.442 0.581 1.00 40.06 258 ILE A O 1
ATOM 1822 N N . PHE A 1 259 ? -13.387 -6.904 0.337 1.00 33.75 259 PHE A N 1
ATOM 1823 C CA . PHE A 1 259 ? -13.894 -6.124 1.464 1.00 33.75 259 PHE A CA 1
ATOM 1824 C C . PHE A 1 259 ? -14.479 -7.080 2.502 1.00 33.75 259 PHE A C 1
ATOM 1826 O O . PHE A 1 259 ? -15.320 -7.915 2.164 1.00 33.75 259 PHE A O 1
ATOM 1833 N N . TRP A 1 260 ? -14.048 -6.947 3.756 1.00 38.66 260 TRP A N 1
ATOM 1834 C CA . TRP A 1 260 ? -14.570 -7.731 4.875 1.00 38.66 260 TRP A CA 1
ATOM 1835 C C . TRP A 1 260 ? -15.384 -6.825 5.805 1.00 38.66 260 TRP A C 1
ATOM 1837 O O . TRP A 1 260 ? -14.913 -5.760 6.214 1.00 38.66 260 TRP A O 1
ATOM 1847 N N . ARG A 1 261 ? -16.608 -7.250 6.143 1.00 34.06 261 ARG A N 1
ATOM 1848 C CA . ARG A 1 261 ? -17.472 -6.601 7.141 1.00 34.06 261 ARG A CA 1
ATOM 1849 C C . ARG A 1 261 ? -17.479 -7.449 8.408 1.00 34.06 261 ARG A C 1
ATOM 1851 O O . ARG A 1 261 ? -17.850 -8.616 8.337 1.00 34.06 261 ARG A O 1
ATOM 1858 N N . PHE A 1 262 ? -17.122 -6.848 9.540 1.00 42.03 262 PHE A N 1
ATOM 1859 C CA . PHE A 1 262 ? -17.201 -7.479 10.858 1.00 42.03 262 PHE A CA 1
ATOM 1860 C C . PHE A 1 262 ? -18.427 -6.939 11.603 1.00 42.03 262 PHE A C 1
ATOM 1862 O O . PHE A 1 262 ? -18.639 -5.727 11.646 1.00 42.03 262 PHE A O 1
ATOM 1869 N N . LEU A 1 263 ? -19.247 -7.835 12.158 1.00 33.12 263 LEU A N 1
ATOM 1870 C CA . LEU A 1 263 ? -20.333 -7.500 13.080 1.00 33.12 263 LEU A CA 1
ATOM 1871 C C . LEU A 1 263 ? -20.040 -8.206 14.406 1.00 33.12 263 LEU A C 1
ATOM 1873 O O . LEU A 1 263 ? -20.079 -9.431 14.465 1.00 33.12 263 LEU A O 1
ATOM 1877 N N . LEU A 1 264 ? -19.725 -7.442 15.449 1.00 37.16 264 LEU A N 1
ATOM 1878 C CA . LEU A 1 264 ? -19.408 -7.989 16.765 1.00 37.16 264 LEU A CA 1
ATOM 1879 C C . LEU A 1 264 ? -20.691 -8.081 17.601 1.00 37.16 264 LEU A C 1
ATOM 1881 O O . LEU A 1 264 ? -21.059 -7.124 18.282 1.00 37.16 264 LEU A O 1
ATOM 1885 N N . ARG A 1 265 ? -21.394 -9.219 17.532 1.00 31.53 265 ARG A N 1
ATOM 1886 C CA . ARG A 1 265 ? -22.549 -9.477 18.403 1.00 31.53 265 ARG A CA 1
ATOM 1887 C C . ARG A 1 265 ? -22.057 -10.001 19.751 1.00 31.53 265 ARG A C 1
ATOM 1889 O O . ARG A 1 265 ? -21.427 -11.047 19.817 1.00 31.53 265 ARG A O 1
ATOM 1896 N N . TYR A 1 266 ? -22.392 -9.299 20.829 1.00 35.00 266 TYR A N 1
ATOM 1897 C CA . TYR A 1 266 ? -22.257 -9.826 22.190 1.00 35.00 266 TYR A CA 1
ATOM 1898 C C . TYR A 1 266 ? -23.613 -10.330 22.685 1.00 35.00 266 TYR A C 1
ATOM 1900 O O . TYR A 1 266 ? -24.561 -9.537 22.760 1.00 35.00 266 TYR A O 1
ATOM 1908 N N . LEU A 1 267 ? -23.687 -11.607 23.069 1.00 29.56 267 LEU A N 1
ATOM 1909 C CA . LEU A 1 267 ? -24.763 -12.128 23.910 1.00 29.56 267 LEU A CA 1
ATOM 1910 C C . LEU A 1 267 ? -24.403 -11.828 25.373 1.00 29.56 267 LEU A C 1
ATOM 1912 O O . LEU A 1 267 ? -23.403 -12.324 25.884 1.00 29.56 267 LEU A O 1
ATOM 1916 N N . ILE A 1 268 ? -25.199 -10.993 26.040 1.00 31.94 268 ILE A N 1
ATOM 1917 C CA . ILE A 1 268 ? -25.161 -10.879 27.501 1.00 31.94 268 ILE A CA 1
ATOM 1918 C C . ILE A 1 268 ? -26.053 -12.010 28.006 1.00 31.94 268 ILE A C 1
ATOM 1920 O O . ILE A 1 268 ? -27.267 -11.942 27.822 1.00 31.94 268 ILE A O 1
ATOM 1924 N N . LEU A 1 269 ? -25.474 -13.062 28.588 1.00 27.42 269 LEU A N 1
ATOM 1925 C CA . LEU A 1 269 ? -26.277 -14.022 29.344 1.00 27.42 269 LEU A CA 1
ATOM 1926 C C . LEU A 1 269 ? -26.726 -13.335 30.644 1.00 27.42 269 LEU A C 1
ATOM 1928 O O . LEU A 1 269 ? -25.869 -12.833 31.376 1.00 27.42 269 LEU A O 1
ATOM 1932 N N . PRO A 1 270 ? -28.033 -13.271 30.945 1.00 29.08 270 PRO A N 1
ATOM 1933 C CA . PRO A 1 270 ? -28.485 -12.830 32.253 1.00 29.08 270 PRO A CA 1
ATOM 1934 C C . PRO A 1 270 ? -28.122 -13.906 33.284 1.00 29.08 270 PRO A C 1
ATOM 1936 O O . PRO A 1 270 ? -28.381 -15.081 33.056 1.00 29.08 270 PRO A O 1
ATOM 1939 N N . ASN A 1 271 ? -27.495 -13.478 34.383 1.00 32.44 271 ASN A N 1
ATOM 1940 C CA . ASN A 1 271 ? -27.371 -14.171 35.669 1.00 32.44 271 ASN A CA 1
ATOM 1941 C C . ASN A 1 271 ? -27.461 -15.708 35.647 1.00 32.44 271 ASN A C 1
ATOM 1943 O O . ASN A 1 271 ? -28.542 -16.276 35.773 1.00 32.44 271 ASN A O 1
ATOM 1947 N N . LEU A 1 272 ? -26.308 -16.376 35.663 1.00 29.25 272 LEU A N 1
ATOM 1948 C CA . LEU A 1 272 ? -26.193 -17.666 36.341 1.00 29.25 272 LEU A CA 1
ATOM 1949 C C . LEU A 1 272 ? -25.597 -17.399 37.726 1.00 29.25 272 LEU A C 1
ATOM 1951 O O . LEU A 1 272 ? -24.381 -17.408 37.914 1.00 29.25 272 LEU A O 1
ATOM 1955 N N . GLN A 1 273 ? -26.484 -17.079 38.674 1.00 29.05 273 GLN A N 1
ATOM 1956 C CA . GLN A 1 273 ? -26.239 -17.374 40.084 1.00 29.05 273 GLN A CA 1
ATOM 1957 C C . GLN A 1 273 ? -26.013 -18.886 40.217 1.00 29.05 273 GLN A C 1
ATOM 1959 O O . GLN A 1 273 ? -26.733 -19.653 39.589 1.00 29.05 273 GLN A O 1
ATOM 1964 N N . GLU A 1 274 ? -24.984 -19.232 40.995 1.00 30.66 274 GLU A N 1
ATOM 1965 C CA . GLU A 1 274 ? -24.778 -20.457 41.785 1.00 30.66 274 GLU A CA 1
ATOM 1966 C C . GLU A 1 274 ? -25.356 -21.780 41.262 1.00 30.66 274 GLU A C 1
ATOM 1968 O O . GLU A 1 274 ? -26.555 -21.912 41.114 1.00 30.66 274 GLU A O 1
ATOM 1973 N N . TYR A 1 275 ? -24.513 -22.811 41.144 1.00 24.44 275 TYR A N 1
ATOM 1974 C CA . TYR A 1 275 ? -24.664 -24.035 41.945 1.00 24.44 275 TYR A CA 1
ATOM 1975 C C . TYR A 1 275 ? -23.321 -24.782 41.977 1.00 24.44 275 TYR A C 1
ATOM 1977 O O . TYR A 1 275 ? -22.731 -25.091 40.943 1.00 24.44 275 TYR A O 1
ATOM 1985 N N . PHE A 1 276 ? -22.835 -25.018 43.198 1.00 27.00 276 PHE A N 1
ATOM 1986 C CA . PHE A 1 276 ? -21.823 -26.019 43.530 1.00 27.00 276 PHE A CA 1
ATOM 1987 C C . PHE A 1 276 ? -22.341 -27.423 43.178 1.00 27.00 276 PHE A C 1
ATOM 1989 O O . PHE A 1 276 ? -23.507 -27.699 43.447 1.00 27.00 276 PHE A O 1
ATOM 1996 N N . PHE A 1 277 ? -21.482 -28.279 42.616 1.00 35.25 277 PHE A N 1
ATOM 1997 C CA . PHE A 1 277 ? -20.971 -29.537 43.192 1.00 35.25 277 PHE A CA 1
ATOM 1998 C C . PHE A 1 277 ? -19.768 -30.005 42.363 1.00 35.25 277 PHE A C 1
ATOM 2000 O O . PHE A 1 277 ? -19.822 -29.874 41.118 1.00 35.25 277 PHE A O 1
#